Protein AF-A0A933IXA6-F1 (afdb_monomer_lite)

Structure (mmCIF, N/CA/C/O backbone):
data_AF-A0A933IXA6-F1
#
_entry.id   AF-A0A933IXA6-F1
#
loop_
_atom_site.group_PDB
_atom_site.id
_atom_site.type_symbol
_atom_site.label_atom_id
_atom_site.label_alt_id
_atom_site.label_comp_id
_atom_site.label_asym_id
_atom_site.label_entity_id
_atom_site.label_seq_id
_atom_site.pdbx_PDB_ins_code
_atom_site.Cartn_x
_atom_site.Cartn_y
_atom_site.Cartn_z
_atom_site.occupancy
_atom_site.B_iso_or_equiv
_atom_site.auth_seq_id
_atom_site.auth_comp_id
_atom_site.auth_asym_id
_atom_site.auth_atom_id
_atom_site.pdbx_PDB_model_num
ATOM 1 N N . MET A 1 1 ? -16.445 -13.751 22.521 1.00 50.12 1 MET A N 1
ATOM 2 C CA . MET A 1 1 ? -17.696 -14.522 22.295 1.00 50.12 1 MET A CA 1
ATOM 3 C C . MET A 1 1 ? -17.472 -16.011 22.016 1.00 50.12 1 MET A C 1
ATOM 5 O O . MET A 1 1 ? -18.154 -16.816 22.633 1.00 50.12 1 MET A O 1
ATOM 9 N N . VAL A 1 2 ? -16.515 -16.406 21.164 1.00 49.66 2 VAL A N 1
ATOM 10 C CA . VAL A 1 2 ? -16.269 -17.823 20.794 1.00 49.66 2 VAL A CA 1
ATOM 11 C C . VAL A 1 2 ? -16.007 -18.741 22.002 1.00 49.66 2 VAL A C 1
ATOM 13 O O . VAL A 1 2 ? -16.550 -19.839 22.069 1.00 49.66 2 VAL A O 1
ATOM 16 N N . ILE A 1 3 ? -15.265 -18.267 23.009 1.00 56.97 3 ILE A N 1
ATOM 17 C CA . ILE A 1 3 ? -14.944 -19.045 24.222 1.00 56.97 3 ILE A CA 1
ATOM 18 C C . ILE A 1 3 ? -16.198 -19.357 25.058 1.00 56.97 3 ILE A C 1
ATOM 20 O O . ILE A 1 3 ? -16.327 -20.457 25.587 1.00 56.97 3 ILE A O 1
ATOM 24 N N . ILE A 1 4 ? -17.158 -18.427 25.124 1.00 65.94 4 ILE A N 1
ATOM 25 C CA . ILE A 1 4 ? -18.414 -18.618 25.868 1.00 65.94 4 ILE A CA 1
ATOM 26 C C . ILE A 1 4 ? -19.284 -19.670 25.169 1.00 65.94 4 ILE A C 1
ATOM 28 O O . ILE A 1 4 ? -19.857 -20.533 25.827 1.00 65.94 4 ILE A O 1
ATOM 32 N N . ILE A 1 5 ? -19.323 -19.656 23.834 1.00 69.62 5 ILE A N 1
ATOM 33 C CA . ILE A 1 5 ? -20.073 -20.641 23.040 1.00 69.62 5 ILE A CA 1
ATOM 34 C C . ILE A 1 5 ? -19.476 -22.046 23.215 1.00 69.62 5 ILE A C 1
ATOM 36 O O . ILE A 1 5 ? -20.218 -23.006 23.423 1.00 69.62 5 ILE A O 1
ATOM 40 N N . ILE A 1 6 ? -18.143 -22.167 23.205 1.00 71.69 6 ILE A N 1
ATOM 41 C CA . ILE A 1 6 ? -17.448 -23.442 23.443 1.00 71.69 6 ILE A CA 1
ATOM 42 C C . ILE A 1 6 ? -17.711 -23.949 24.869 1.00 71.69 6 ILE A C 1
ATOM 44 O O . ILE A 1 6 ? -18.008 -25.128 25.051 1.00 71.69 6 ILE A O 1
ATOM 48 N N . ALA A 1 7 ? -17.672 -23.070 25.875 1.00 76.31 7 ALA A N 1
ATOM 49 C CA . ALA A 1 7 ? -17.945 -23.441 27.263 1.00 76.31 7 ALA A CA 1
ATOM 50 C C . ALA A 1 7 ? -19.387 -23.943 27.461 1.00 76.31 7 ALA A C 1
ATOM 52 O O . ALA A 1 7 ? -19.596 -24.971 28.104 1.00 76.31 7 ALA A O 1
ATOM 53 N N . VAL A 1 8 ? -20.380 -23.279 26.859 1.00 78.25 8 VAL A N 1
ATOM 54 C CA . VAL A 1 8 ? -21.787 -23.712 26.923 1.00 78.25 8 VAL A CA 1
ATOM 55 C C . VAL A 1 8 ? -21.985 -25.056 26.219 1.00 78.25 8 VAL A C 1
ATOM 57 O O . VAL A 1 8 ? -22.650 -25.935 26.767 1.00 78.25 8 VAL A O 1
ATOM 60 N N . LEU A 1 9 ? -21.365 -25.265 25.053 1.00 75.31 9 LEU A N 1
ATOM 61 C CA . LEU A 1 9 ? -21.411 -26.552 24.353 1.00 75.31 9 LEU A CA 1
ATOM 62 C C . LEU A 1 9 ? -20.821 -27.682 25.204 1.00 75.31 9 LEU A C 1
ATOM 64 O O . LEU A 1 9 ? -21.438 -28.741 25.316 1.00 75.31 9 LEU A O 1
ATOM 68 N N . LEU A 1 10 ? -19.680 -27.462 25.860 1.00 78.00 10 LEU A N 1
ATOM 69 C CA . LEU A 1 10 ? -19.053 -28.468 26.723 1.00 78.00 10 LEU A CA 1
ATOM 70 C C . LEU A 1 10 ? -19.914 -28.809 27.946 1.00 78.00 10 LEU A C 1
ATOM 72 O O . LEU A 1 10 ? -20.049 -29.986 28.280 1.00 78.00 10 LEU A O 1
ATOM 76 N N . VAL A 1 11 ? -20.556 -27.814 28.567 1.00 80.69 11 VAL A N 1
ATOM 77 C CA . VAL A 1 11 ? -21.459 -28.029 29.710 1.00 80.69 11 VAL A CA 1
ATOM 78 C C . VAL A 1 11 ? -22.693 -28.831 29.292 1.00 80.69 11 VAL A C 1
ATOM 80 O O . VAL A 1 11 ? -23.034 -29.813 29.949 1.00 80.69 11 VAL A O 1
ATOM 83 N N . VAL A 1 12 ? -23.326 -28.485 28.168 1.00 75.94 12 VAL A N 1
ATOM 84 C CA . VAL A 1 12 ? -24.494 -29.224 27.658 1.00 75.94 12 VAL A CA 1
ATOM 85 C C . VAL A 1 12 ? -24.117 -30.664 27.293 1.00 75.94 12 VAL A C 1
ATOM 87 O O . VAL A 1 12 ? -24.839 -31.596 27.644 1.00 75.94 12 VAL A O 1
ATOM 90 N N . THR A 1 13 ? -22.959 -30.872 26.662 1.00 76.00 13 THR A N 1
ATOM 91 C CA . THR A 1 13 ? -22.486 -32.219 26.298 1.00 76.00 13 THR A CA 1
ATOM 92 C C . THR A 1 13 ? -22.153 -33.055 27.540 1.00 76.00 13 THR A C 1
ATOM 94 O O . THR A 1 13 ? -22.496 -34.236 27.598 1.00 76.00 13 THR A O 1
ATOM 97 N N . GLY A 1 14 ? -21.548 -32.444 28.565 1.00 77.12 14 GLY A N 1
ATOM 98 C CA . GLY A 1 14 ? -21.230 -33.102 29.834 1.00 77.12 14 GLY A CA 1
ATOM 99 C C . GLY A 1 14 ? -22.472 -33.495 30.637 1.00 77.12 14 GLY A C 1
ATOM 100 O O . GLY A 1 14 ? -22.549 -34.621 31.127 1.00 77.12 14 GLY A O 1
ATOM 101 N N . ILE A 1 15 ? -23.478 -32.617 30.712 1.00 75.69 15 ILE A N 1
ATOM 102 C CA . ILE A 1 15 ? -24.747 -32.901 31.404 1.00 75.69 15 ILE A CA 1
ATOM 103 C C . ILE A 1 15 ? -25.492 -34.057 30.722 1.00 75.69 15 ILE A C 1
ATOM 105 O O . ILE A 1 15 ? -25.989 -34.950 31.403 1.00 75.69 15 ILE A O 1
ATOM 109 N N . VAL A 1 16 ? -25.513 -34.099 29.385 1.00 70.31 16 VAL A N 1
ATOM 110 C CA . VAL A 1 16 ? -26.170 -35.178 28.624 1.00 70.31 16 VAL A CA 1
ATOM 111 C C . VAL A 1 16 ? -25.469 -36.532 28.803 1.00 70.31 16 VAL A C 1
ATOM 113 O O . VAL A 1 16 ? -26.139 -37.565 28.827 1.00 70.31 16 VAL A O 1
ATOM 116 N N . LEU A 1 17 ? -24.141 -36.552 28.964 1.00 69.94 17 LEU A N 1
ATOM 117 C CA . LEU A 1 17 ? -23.382 -37.785 29.207 1.00 69.94 17 LEU A CA 1
ATOM 118 C C . LEU A 1 17 ? -23.531 -38.304 30.645 1.00 69.94 17 LEU A C 1
ATOM 120 O O . LEU A 1 17 ? -23.594 -39.516 30.844 1.00 69.94 17 LEU A O 1
ATOM 124 N N . LEU A 1 18 ? -23.629 -37.411 31.634 1.00 72.25 18 LEU A N 1
ATOM 125 C CA . LEU A 1 18 ? -23.775 -37.777 33.050 1.00 72.25 18 LEU A CA 1
ATOM 126 C C . LEU A 1 18 ? -25.179 -38.279 33.417 1.00 72.25 18 LEU A C 1
ATOM 128 O O . LEU A 1 18 ? -25.332 -38.959 34.428 1.00 72.25 18 LEU A O 1
ATOM 132 N N . TRP A 1 19 ? -26.194 -37.970 32.609 1.00 69.31 19 TRP A N 1
ATOM 133 C CA . TRP A 1 19 ? -27.592 -38.297 32.904 1.00 69.31 19 TRP A CA 1
ATOM 134 C C . TRP A 1 19 ? -28.152 -39.506 32.152 1.00 69.31 19 TRP A C 1
ATOM 136 O O . TRP A 1 19 ? -29.364 -39.686 32.175 1.00 69.31 19 TRP A O 1
ATOM 146 N N . GLN A 1 20 ? -27.341 -40.354 31.505 1.00 61.78 20 GLN A N 1
ATOM 147 C CA . GLN A 1 20 ? -27.881 -41.554 30.849 1.00 61.78 20 GLN A CA 1
ATOM 148 C C . GLN A 1 20 ? -28.332 -42.600 31.886 1.00 61.78 20 GLN A C 1
ATOM 150 O O . GLN A 1 20 ? -27.491 -43.249 32.510 1.00 61.78 20 GLN A O 1
ATOM 155 N N . PRO A 1 21 ? -29.648 -42.816 32.075 1.00 64.69 21 PRO A N 1
ATOM 156 C CA . PRO A 1 21 ? -30.139 -43.791 33.030 1.00 64.69 21 PRO A CA 1
ATOM 157 C C . PRO A 1 21 ? -30.047 -45.205 32.434 1.00 64.69 21 PRO A C 1
ATOM 159 O O . PRO A 1 21 ? -30.420 -45.440 31.282 1.00 64.69 21 PRO A O 1
ATOM 162 N N . ALA A 1 22 ? -29.581 -46.164 33.240 1.00 67.50 22 ALA A N 1
ATOM 163 C CA . ALA A 1 22 ? -29.255 -47.538 32.829 1.00 67.50 22 ALA A CA 1
ATOM 164 C C . ALA A 1 22 ? -30.434 -48.363 32.262 1.00 67.50 22 ALA A C 1
ATOM 166 O O . ALA A 1 22 ? -30.225 -49.444 31.718 1.00 67.50 22 ALA A O 1
ATOM 167 N N . TRP A 1 23 ? -31.665 -47.862 32.370 1.00 70.88 23 TRP A N 1
ATOM 168 C CA . TRP A 1 23 ? -32.890 -48.524 31.910 1.00 70.88 23 TRP A CA 1
ATOM 169 C C . TRP A 1 23 ? -33.310 -48.203 30.464 1.00 70.88 23 TRP A C 1
ATOM 171 O O . TRP A 1 23 ? -34.328 -48.717 30.003 1.00 70.88 23 TRP A O 1
ATOM 181 N N . LEU A 1 24 ? -32.580 -47.347 29.735 1.00 56.81 24 LEU A N 1
ATOM 182 C CA . LEU A 1 24 ? -32.978 -46.991 28.372 1.00 56.81 24 LEU A CA 1
ATOM 183 C C . LEU A 1 24 ? -32.719 -48.159 27.404 1.00 56.81 24 LEU A C 1
ATOM 185 O O . LEU A 1 24 ? -31.631 -48.744 27.420 1.00 56.81 24 LEU A O 1
ATOM 189 N N . PRO A 1 25 ? -33.682 -48.489 26.522 1.00 57.03 25 PRO A N 1
ATOM 190 C CA . PRO A 1 25 ? -33.478 -49.495 25.490 1.00 57.03 25 PRO A CA 1
ATOM 191 C C . PRO A 1 25 ? -32.278 -49.099 24.624 1.00 57.03 25 PRO A C 1
ATOM 193 O O . PRO A 1 25 ? -32.085 -47.919 24.322 1.00 57.03 25 PRO A O 1
ATOM 196 N N . LYS A 1 26 ? -31.460 -50.089 24.236 1.00 59.91 26 LYS A N 1
ATOM 197 C CA . LYS A 1 26 ? -30.292 -49.911 23.361 1.00 59.91 26 LYS A CA 1
ATOM 198 C C . LYS A 1 26 ? -30.750 -49.409 21.987 1.00 59.91 26 LYS A C 1
ATOM 200 O O . LYS A 1 26 ? -30.880 -50.186 21.047 1.00 59.91 26 LYS A O 1
ATOM 205 N N . PHE A 1 27 ? -30.999 -48.108 21.864 1.00 57.88 27 PHE A N 1
ATOM 206 C CA . PHE A 1 27 ? -31.115 -47.452 20.572 1.00 57.88 27 PHE A CA 1
ATOM 207 C C . PHE A 1 27 ? -29.815 -47.710 19.812 1.00 57.88 27 PHE A C 1
ATOM 209 O O . PHE A 1 27 ? -28.722 -47.598 20.378 1.00 57.88 27 PHE A O 1
ATOM 216 N N . SER A 1 28 ? -29.925 -48.122 18.547 1.00 62.66 28 SER A N 1
ATOM 217 C CA . SER A 1 28 ? -28.745 -48.394 17.735 1.00 62.66 28 SER A CA 1
ATOM 218 C C . SER A 1 28 ? -27.879 -47.133 17.710 1.00 62.66 28 SER A C 1
ATOM 220 O O . SER A 1 28 ? -28.364 -46.034 17.437 1.00 62.66 28 SER A O 1
ATOM 222 N N . ARG A 1 29 ? -26.589 -47.276 18.039 1.00 62.22 29 ARG A N 1
ATOM 223 C CA . ARG A 1 29 ? -25.636 -46.152 18.127 1.00 62.22 29 ARG A CA 1
ATOM 224 C C . ARG A 1 29 ? -25.623 -45.284 16.859 1.00 62.22 29 ARG A C 1
ATOM 226 O O . ARG A 1 29 ? -25.319 -44.100 16.929 1.00 62.22 29 ARG A O 1
ATOM 233 N N . GLN A 1 30 ? -25.999 -45.857 15.714 1.00 67.06 30 GLN A N 1
ATOM 234 C CA . GLN A 1 30 ? -26.169 -45.136 14.452 1.00 67.06 30 GLN A CA 1
ATOM 235 C C . GLN A 1 30 ? -27.327 -44.130 14.469 1.00 67.06 30 GLN A C 1
ATOM 237 O O . GLN A 1 30 ? -27.185 -43.036 13.931 1.00 67.06 30 GLN A O 1
ATOM 242 N N . GLN A 1 31 ? -28.463 -44.450 15.091 1.00 70.75 31 GLN A N 1
ATOM 243 C CA . GLN A 1 31 ? -29.625 -43.558 15.091 1.00 70.75 31 GLN A CA 1
ATOM 244 C C . GLN A 1 31 ? -29.412 -42.341 15.998 1.00 70.75 31 GLN A C 1
ATOM 246 O O . GLN A 1 31 ? -29.820 -41.232 15.652 1.00 70.75 31 GLN A O 1
ATOM 251 N N . THR A 1 32 ? -28.737 -42.527 17.134 1.00 69.00 32 THR A N 1
ATOM 252 C CA . THR A 1 32 ? -28.337 -41.426 18.020 1.00 69.00 32 THR A CA 1
ATOM 253 C C . THR A 1 32 ? -27.244 -40.566 17.398 1.00 69.00 32 THR A C 1
ATOM 255 O O . THR A 1 32 ? -27.370 -39.345 17.448 1.00 69.00 32 THR A O 1
ATOM 258 N N . ALA A 1 33 ? -26.243 -41.162 16.739 1.00 69.44 33 ALA A N 1
ATOM 259 C CA . ALA A 1 33 ? -25.216 -40.409 16.015 1.00 69.44 33 ALA A CA 1
ATOM 260 C C . ALA A 1 33 ? -25.822 -39.531 14.906 1.00 69.44 33 ALA A C 1
ATOM 262 O O . ALA A 1 33 ? -25.563 -38.329 14.880 1.00 69.44 33 ALA A O 1
ATOM 263 N N . ASN A 1 34 ? -26.714 -40.091 14.077 1.00 74.56 34 ASN A N 1
ATOM 264 C CA . ASN A 1 34 ? -27.360 -39.353 12.987 1.00 74.56 34 ASN A CA 1
ATOM 265 C C . ASN A 1 34 ? -28.230 -38.190 13.494 1.00 74.56 34 ASN A C 1
ATOM 267 O O . ASN A 1 34 ? -28.227 -37.110 12.903 1.00 74.56 34 ASN A O 1
ATOM 271 N N . ARG A 1 35 ? -28.943 -38.377 14.615 1.00 75.00 35 ARG A N 1
ATOM 272 C CA . ARG A 1 35 ? -29.733 -37.306 15.247 1.00 75.00 35 ARG A CA 1
ATOM 273 C C . ARG A 1 35 ? -28.854 -36.216 15.853 1.00 75.00 35 ARG A C 1
ATOM 275 O O . ARG A 1 35 ? -29.208 -35.044 15.753 1.00 75.00 35 ARG A O 1
ATOM 282 N N . MET A 1 36 ? -27.710 -36.577 16.437 1.00 70.81 36 MET A N 1
ATOM 283 C CA . MET A 1 36 ? -26.760 -35.605 16.979 1.00 70.81 36 MET A CA 1
ATOM 284 C C . MET A 1 36 ? -26.140 -34.755 15.870 1.00 70.81 36 MET A C 1
ATOM 286 O O . MET A 1 36 ? -26.112 -33.539 16.014 1.00 70.81 36 MET A O 1
ATOM 290 N N . THR A 1 37 ? -25.737 -35.359 14.744 1.00 75.69 37 THR A N 1
ATOM 291 C CA . THR A 1 37 ? -25.223 -34.620 13.575 1.00 75.69 37 THR A CA 1
ATOM 292 C C . THR A 1 37 ? -26.275 -33.710 12.947 1.00 75.69 37 THR A C 1
ATOM 294 O O . THR A 1 37 ? -25.962 -32.590 12.550 1.00 75.69 37 THR A O 1
ATOM 297 N N . GLN A 1 38 ? -27.541 -34.141 12.902 1.00 79.88 38 GLN A N 1
ATOM 298 C CA . GLN A 1 38 ? -28.629 -33.285 12.425 1.00 79.88 38 GLN A CA 1
ATOM 299 C C . GLN A 1 38 ? -28.859 -32.097 13.368 1.00 79.88 38 GLN A C 1
ATOM 301 O O . GLN A 1 38 ? -28.981 -30.965 12.905 1.00 79.88 38 GLN A O 1
ATOM 306 N N . ALA A 1 39 ? -28.853 -32.331 14.684 1.00 76.06 39 ALA A N 1
ATOM 307 C CA . ALA A 1 39 ? -29.030 -31.280 15.680 1.00 76.06 39 ALA A CA 1
ATOM 308 C C . ALA A 1 39 ? -27.879 -30.260 15.667 1.00 76.06 39 ALA A C 1
ATOM 310 O O . ALA A 1 39 ? -28.143 -29.059 15.675 1.00 76.06 39 ALA A O 1
ATOM 311 N N . THR A 1 40 ? -26.618 -30.697 15.578 1.00 70.12 40 THR A N 1
ATOM 312 C CA . THR A 1 40 ? -25.476 -29.775 15.469 1.00 70.12 40 THR A CA 1
ATOM 313 C C . THR A 1 40 ? -25.475 -29.008 14.154 1.00 70.12 40 THR A C 1
ATOM 315 O O . THR A 1 40 ? -25.226 -27.805 14.184 1.00 70.12 40 THR A O 1
ATOM 318 N N . SER A 1 41 ? -25.823 -29.639 13.025 1.00 78.88 41 SER A N 1
ATOM 319 C CA . SER A 1 41 ? -25.941 -28.924 11.743 1.00 78.88 41 SER A CA 1
ATOM 320 C C . SER A 1 41 ? -26.984 -27.808 11.815 1.00 78.88 41 SER A C 1
ATOM 322 O O . SER A 1 41 ? -26.687 -26.674 11.454 1.00 78.88 41 SER A O 1
ATOM 324 N N . LYS A 1 42 ? -28.148 -28.086 12.417 1.00 83.94 42 LYS A N 1
ATOM 325 C CA . LYS A 1 42 ? -29.234 -27.117 12.563 1.00 83.94 42 LYS A CA 1
ATOM 326 C C . LYS A 1 42 ? -28.860 -25.968 13.500 1.00 83.94 42 LYS A C 1
ATOM 328 O O . LYS A 1 42 ? -29.211 -24.828 13.224 1.00 83.94 42 LYS A O 1
ATOM 333 N N . VAL A 1 43 ? -28.123 -26.234 14.582 1.00 75.50 43 VAL A N 1
ATOM 334 C CA . VAL A 1 43 ? -27.628 -25.183 15.492 1.00 75.50 43 VAL A CA 1
ATOM 335 C C . VAL A 1 43 ? -26.584 -24.301 14.805 1.00 75.50 43 VAL A C 1
ATOM 337 O O . VAL A 1 43 ? -26.639 -23.085 14.954 1.00 75.50 43 VAL A O 1
ATOM 340 N N . ILE A 1 44 ? -25.669 -24.883 14.025 1.00 72.44 44 ILE A N 1
ATOM 341 C CA . ILE A 1 44 ? -24.669 -24.124 13.257 1.00 72.44 44 ILE A CA 1
ATOM 342 C C . ILE A 1 44 ? -25.345 -23.273 12.179 1.00 72.44 44 ILE A C 1
ATOM 344 O O . ILE A 1 44 ? -24.985 -22.112 12.007 1.00 72.44 44 ILE A O 1
ATOM 348 N N . GLU A 1 45 ? -26.332 -23.828 11.479 1.00 81.38 45 GLU A N 1
ATOM 349 C CA . GLU A 1 45 ? -27.092 -23.127 10.446 1.00 81.38 45 GLU A CA 1
ATOM 350 C C . GLU A 1 45 ? -27.908 -21.978 11.051 1.00 81.38 45 GLU A C 1
ATOM 352 O O . GLU A 1 45 ? -27.793 -20.845 10.597 1.00 81.38 45 GLU A O 1
ATOM 357 N N . THR A 1 46 ? -28.595 -22.220 12.173 1.00 78.19 46 THR A N 1
ATOM 358 C CA . THR A 1 46 ? -29.339 -21.175 12.898 1.00 78.19 46 THR A CA 1
ATOM 359 C C . THR A 1 46 ? -28.400 -20.099 13.452 1.00 78.19 46 THR A C 1
ATOM 361 O O . THR A 1 46 ? -28.731 -18.916 13.427 1.00 78.19 46 THR A O 1
ATOM 364 N N . ALA A 1 47 ? -27.209 -20.471 13.935 1.00 67.81 47 ALA A N 1
ATOM 365 C CA . ALA A 1 47 ? -26.211 -19.516 14.409 1.00 67.81 47 ALA A CA 1
ATOM 366 C C . ALA A 1 47 ? -25.653 -18.660 13.264 1.00 67.81 47 ALA A C 1
ATOM 368 O O . ALA A 1 47 ? -25.553 -17.447 13.428 1.00 67.81 47 ALA A O 1
ATOM 369 N N . LYS A 1 48 ? -25.352 -19.255 12.103 1.00 71.44 48 LYS A N 1
ATOM 370 C CA . LYS A 1 48 ? -24.960 -18.509 10.898 1.00 71.44 48 LYS A CA 1
ATOM 371 C C . LYS A 1 48 ? -26.056 -17.547 10.467 1.00 71.44 48 LYS A C 1
ATOM 373 O O . LYS A 1 48 ? -25.780 -16.365 10.336 1.00 71.44 48 LYS A O 1
ATOM 378 N N . GLU A 1 49 ? -27.291 -18.023 10.361 1.00 77.31 49 GLU A N 1
ATOM 379 C CA . GLU A 1 49 ? -28.433 -17.211 9.943 1.00 77.31 49 GLU A CA 1
ATOM 380 C C . GLU A 1 49 ? -28.725 -16.074 10.939 1.00 77.31 49 GLU A C 1
ATOM 382 O O . GLU A 1 49 ? -29.114 -14.980 10.547 1.00 77.31 49 GLU A O 1
ATOM 387 N N . THR A 1 50 ? -28.491 -16.294 12.238 1.00 70.81 50 THR A N 1
ATOM 388 C CA . THR A 1 50 ? -28.635 -15.254 13.271 1.00 70.81 50 THR A CA 1
ATOM 389 C C . THR A 1 50 ? -27.507 -14.225 13.203 1.00 70.81 50 THR A C 1
ATOM 391 O O . THR A 1 50 ? -27.769 -13.042 13.385 1.00 70.81 50 THR A O 1
ATOM 394 N N . VAL A 1 51 ? -26.267 -14.644 12.930 1.00 62.94 51 VAL A N 1
ATOM 395 C CA . VAL A 1 51 ? -25.123 -13.737 12.725 1.00 62.94 51 VAL A CA 1
ATOM 396 C C . VAL A 1 51 ? -25.298 -12.930 11.439 1.00 62.94 51 VAL A C 1
ATOM 398 O O . VAL A 1 51 ? -25.054 -11.729 11.439 1.00 62.94 51 VAL A O 1
ATOM 401 N N . GLU A 1 52 ? -25.785 -13.559 10.376 1.00 64.69 52 GLU A N 1
ATOM 402 C CA . GLU A 1 52 ? -26.061 -12.934 9.083 1.00 64.69 52 GLU A CA 1
ATOM 403 C C . GLU A 1 52 ? -27.217 -11.928 9.202 1.00 64.69 52 GLU A C 1
ATOM 405 O O . GLU A 1 52 ? -27.043 -10.756 8.882 1.00 64.69 52 GLU A O 1
ATOM 410 N N . LYS A 1 53 ? -28.333 -12.308 9.841 1.00 65.44 53 LYS A N 1
ATOM 411 C CA . LYS A 1 53 ? -29.444 -11.388 10.161 1.00 65.44 53 LYS A CA 1
ATOM 412 C C . LYS A 1 53 ? -29.068 -10.293 11.163 1.00 65.44 53 LYS A C 1
ATOM 414 O O . LYS A 1 53 ? -29.669 -9.219 11.146 1.00 65.44 53 LYS A O 1
ATOM 419 N N . ALA A 1 54 ? -28.119 -10.543 12.067 1.00 58.12 54 ALA A N 1
ATOM 420 C CA . ALA A 1 54 ? -27.586 -9.517 12.962 1.00 58.12 54 ALA A CA 1
ATOM 421 C C . ALA A 1 54 ? -26.668 -8.541 12.210 1.00 58.12 54 ALA A C 1
ATOM 423 O O . ALA A 1 54 ? -26.737 -7.341 12.468 1.00 58.12 54 ALA A O 1
ATOM 424 N N . GLY A 1 55 ? -25.883 -9.031 11.246 1.00 51.69 55 GLY A N 1
ATOM 425 C CA . GLY A 1 55 ? -25.090 -8.216 10.324 1.00 51.69 55 GLY A CA 1
ATOM 426 C C . GLY A 1 55 ? -25.956 -7.361 9.395 1.00 51.69 55 GLY A C 1
ATOM 427 O O . GLY A 1 55 ? -25.663 -6.187 9.196 1.00 51.69 55 GLY A O 1
ATOM 428 N N . GLU A 1 56 ? -27.086 -7.889 8.916 1.00 52.84 56 GLU A N 1
ATOM 429 C CA . GLU A 1 56 ? -28.055 -7.151 8.088 1.00 52.84 56 GLU A CA 1
ATOM 430 C C . GLU A 1 56 ? -28.804 -6.037 8.849 1.00 52.84 56 GLU A C 1
ATOM 432 O O . GLU A 1 56 ? -29.372 -5.133 8.234 1.00 52.84 56 GLU A O 1
ATOM 437 N N . ARG A 1 57 ? -28.815 -6.064 10.190 1.00 50.06 57 ARG A N 1
ATOM 438 C CA . ARG A 1 57 ? -29.581 -5.119 11.029 1.00 50.06 57 ARG A CA 1
ATOM 439 C C . ARG A 1 57 ? -28.828 -3.881 11.488 1.00 50.06 57 ARG A C 1
ATOM 441 O O . ARG A 1 57 ? -29.447 -3.016 12.108 1.00 50.06 57 ARG A O 1
ATOM 448 N N . PHE A 1 58 ? -27.553 -3.746 11.152 1.00 51.69 58 PHE A N 1
ATOM 449 C CA . PHE A 1 58 ? -26.847 -2.481 11.307 1.00 51.69 58 PHE A CA 1
ATOM 450 C C . PHE A 1 58 ? -26.619 -1.890 9.923 1.00 51.69 58 PHE A C 1
ATOM 452 O O . PHE A 1 58 ? -25.496 -1.952 9.422 1.00 51.69 58 PHE A O 1
ATOM 459 N N . PRO A 1 59 ? -27.657 -1.310 9.276 1.00 54.03 59 PRO A N 1
ATOM 460 C CA . PRO A 1 59 ? -27.387 -0.454 8.143 1.00 54.03 59 PRO A CA 1
ATOM 461 C C . PRO A 1 59 ? -26.389 0.574 8.658 1.00 54.03 59 PRO A C 1
ATOM 463 O O . PRO A 1 59 ? -26.687 1.313 9.603 1.00 54.03 59 PRO A O 1
ATOM 466 N N . LEU A 1 60 ? -25.190 0.569 8.075 1.00 52.00 60 LEU A N 1
ATOM 467 C CA . LEU A 1 60 ? -24.259 1.679 8.142 1.00 52.00 60 LEU A CA 1
ATOM 468 C C . LEU A 1 60 ? -25.036 2.869 7.595 1.00 52.00 60 LEU A C 1
ATOM 470 O O . LEU A 1 60 ? -25.002 3.179 6.404 1.00 52.00 60 LEU A O 1
ATOM 474 N N . ARG A 1 61 ? -25.829 3.511 8.454 1.00 58.47 61 ARG A N 1
ATOM 475 C CA . ARG A 1 61 ? -26.354 4.832 8.189 1.00 58.47 61 ARG A CA 1
ATOM 476 C C . ARG A 1 61 ? -25.071 5.610 8.008 1.00 58.47 61 ARG A C 1
ATOM 478 O O . ARG A 1 61 ? -24.324 5.727 8.972 1.00 58.47 61 ARG A O 1
ATOM 485 N N . ARG A 1 62 ? -24.737 5.969 6.764 1.00 63.22 62 ARG A N 1
ATOM 486 C CA . ARG A 1 62 ? -23.540 6.753 6.472 1.00 63.22 62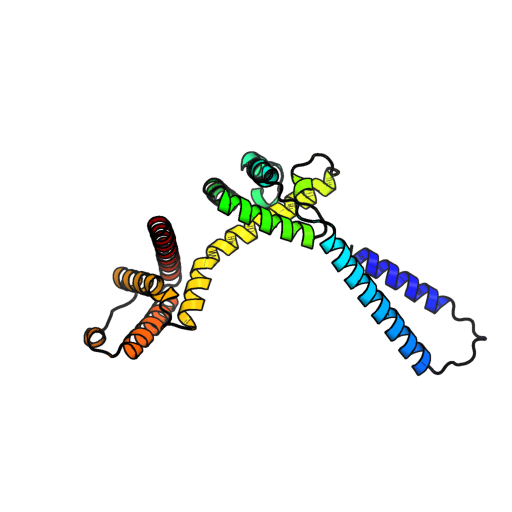 ARG A CA 1
ATOM 487 C C . ARG A 1 62 ? -23.615 7.945 7.411 1.00 63.22 62 ARG A C 1
ATOM 489 O O . ARG A 1 62 ? -24.516 8.767 7.273 1.00 63.22 62 ARG A O 1
ATOM 496 N N . ARG A 1 63 ? -22.766 7.931 8.431 1.00 75.81 63 ARG A N 1
ATOM 497 C CA . ARG A 1 63 ? -22.644 8.984 9.424 1.00 75.81 63 ARG A CA 1
ATOM 498 C C . ARG A 1 63 ? -21.450 9.807 8.968 1.00 75.81 63 ARG A C 1
ATOM 500 O O . ARG A 1 63 ? -20.335 9.492 9.380 1.00 75.81 63 ARG A O 1
ATOM 507 N N . PRO A 1 64 ? -21.627 10.763 8.035 1.00 74.75 64 PRO A N 1
ATOM 508 C CA . PRO A 1 64 ? -20.521 11.585 7.547 1.00 74.75 64 PRO A CA 1
ATOM 509 C C . PRO A 1 64 ? -19.787 12.294 8.695 1.00 74.75 64 PRO A C 1
ATOM 511 O O . PRO A 1 64 ? -18.589 12.543 8.608 1.00 74.75 64 PRO A O 1
ATOM 514 N N . GLU A 1 65 ? -20.470 12.535 9.815 1.00 84.81 65 GLU A N 1
ATOM 515 C CA . GLU A 1 65 ? -19.900 13.086 11.039 1.00 84.81 65 GLU A CA 1
ATOM 516 C C . GLU A 1 65 ? -18.870 12.170 11.723 1.00 84.81 65 GLU A C 1
ATOM 518 O O . GLU A 1 65 ? -18.009 12.665 12.454 1.00 84.81 65 GLU A O 1
ATOM 523 N N . LEU A 1 66 ? -18.920 10.849 11.493 1.00 85.50 66 LEU A N 1
ATOM 524 C CA . LEU A 1 66 ? -17.958 9.915 12.085 1.00 85.50 66 LEU A CA 1
ATOM 525 C C . LEU A 1 66 ? -16.556 10.133 11.530 1.00 85.50 66 LEU A C 1
ATOM 527 O O . LEU A 1 66 ? -15.617 10.070 12.310 1.00 85.50 66 LEU A O 1
ATOM 531 N N . ALA A 1 67 ? -16.404 10.436 10.238 1.00 86.62 67 ALA A N 1
ATOM 532 C CA . ALA A 1 67 ? -15.089 10.635 9.628 1.00 86.62 67 ALA A CA 1
ATOM 533 C C . ALA A 1 67 ? -14.335 11.808 10.282 1.00 86.62 67 ALA A C 1
ATOM 535 O O . ALA A 1 67 ? -13.163 11.685 10.634 1.00 86.62 67 ALA A O 1
ATOM 536 N N . GLY A 1 68 ? -15.036 12.921 10.535 1.00 85.69 68 GLY A N 1
ATOM 537 C CA . GLY A 1 68 ? -14.472 14.085 11.224 1.00 85.69 68 GLY A CA 1
ATOM 538 C C . GLY A 1 68 ? -14.091 13.790 12.677 1.00 85.69 68 GLY A C 1
ATOM 539 O O . GLY A 1 68 ? -12.951 14.024 13.076 1.00 85.69 68 GLY A O 1
ATOM 540 N N . ARG A 1 69 ? -15.013 13.205 13.457 1.00 87.62 69 ARG A N 1
ATOM 541 C CA . ARG A 1 69 ? -14.754 12.836 14.866 1.00 87.62 69 ARG A CA 1
ATOM 542 C C . ARG A 1 69 ? -13.659 11.780 14.995 1.00 87.62 69 ARG A C 1
ATOM 544 O O . ARG A 1 69 ? -12.896 11.786 15.955 1.00 87.62 69 ARG A O 1
ATOM 551 N N . PHE A 1 70 ? -13.578 10.874 14.030 1.00 86.81 70 PHE A N 1
ATOM 552 C CA . PHE A 1 70 ? -12.548 9.852 13.970 1.00 86.81 70 PHE A CA 1
ATOM 553 C C . PHE A 1 70 ? -11.175 10.447 13.644 1.00 86.81 70 PHE A C 1
ATOM 555 O O . PHE A 1 70 ? -10.200 10.103 14.307 1.00 86.81 70 PHE A O 1
ATOM 562 N N . LYS A 1 71 ? -11.093 11.393 12.698 1.00 87.06 71 LYS A N 1
ATOM 563 C CA . LYS A 1 71 ? -9.853 12.131 12.408 1.00 87.06 71 LYS A CA 1
ATOM 564 C C . LYS A 1 71 ? -9.342 12.885 13.638 1.00 87.06 71 LYS A C 1
ATOM 566 O O . LYS A 1 71 ? -8.144 12.882 13.896 1.00 87.06 71 LYS A O 1
ATOM 571 N N . GLU A 1 72 ? -10.240 13.486 14.416 1.00 86.06 72 GLU A N 1
ATOM 572 C CA . GLU A 1 72 ? -9.897 14.131 15.690 1.00 86.06 72 GLU A CA 1
ATOM 573 C C . GLU A 1 72 ? -9.407 13.115 16.738 1.00 86.06 72 GLU A C 1
ATOM 575 O O . GLU A 1 72 ? -8.380 13.335 17.386 1.00 86.06 72 GLU A O 1
ATOM 580 N N . TRP A 1 73 ? -10.088 11.968 16.857 1.00 85.88 73 TRP A N 1
ATOM 581 C CA . TRP A 1 73 ? -9.681 10.870 17.743 1.00 85.88 73 TRP A CA 1
ATOM 582 C C . TRP A 1 73 ? -8.296 10.301 17.384 1.00 85.88 73 TRP A C 1
ATOM 584 O O . TRP A 1 73 ? -7.518 9.987 18.282 1.00 85.88 73 TRP A O 1
ATOM 594 N N . LEU A 1 74 ? -7.962 10.236 16.091 1.00 83.19 74 LEU A N 1
ATOM 595 C CA . LEU A 1 74 ? -6.655 9.824 15.569 1.00 83.19 74 LEU A CA 1
ATOM 596 C C . LEU A 1 74 ? -5.578 10.924 15.619 1.00 83.19 74 LEU A C 1
ATOM 598 O O . LEU A 1 74 ? -4.492 10.748 15.068 1.00 83.19 74 LEU A O 1
ATOM 602 N N . SER A 1 75 ? -5.830 12.073 16.247 1.00 81.69 75 SER A N 1
ATOM 603 C CA . SER A 1 75 ? -4.772 13.071 16.409 1.00 81.69 75 SER A CA 1
ATOM 604 C C . SER A 1 75 ? -3.597 12.498 17.220 1.00 81.69 75 SER A C 1
ATOM 606 O O . SER A 1 75 ? -3.786 11.772 18.197 1.00 81.69 75 SER A O 1
ATOM 608 N N . GLN A 1 76 ? -2.363 12.828 16.819 1.00 63.81 76 GLN A N 1
ATOM 609 C CA . GLN A 1 76 ? -1.132 12.273 17.404 1.00 63.81 76 GLN A CA 1
ATOM 610 C C . GLN A 1 76 ? -1.092 12.381 18.936 1.00 63.81 76 GLN A C 1
ATOM 612 O O . GLN A 1 76 ? -0.756 11.415 19.618 1.00 63.81 76 GLN A O 1
ATOM 617 N N . ALA A 1 77 ? -1.506 13.531 19.480 1.00 66.44 77 ALA A N 1
ATOM 618 C CA . ALA A 1 77 ? -1.546 13.771 20.921 1.00 66.44 77 ALA A CA 1
ATOM 619 C C . ALA A 1 77 ? -2.485 12.801 21.663 1.00 66.44 77 ALA A C 1
ATOM 621 O O . ALA A 1 77 ? -2.230 12.442 22.814 1.00 66.44 77 ALA A O 1
ATOM 622 N N . GLU A 1 78 ? -3.563 12.355 21.018 1.00 72.94 78 GLU A N 1
ATOM 623 C CA . GLU A 1 78 ? -4.503 11.399 21.596 1.00 72.94 78 GLU A CA 1
ATOM 624 C C . GLU A 1 78 ? -4.043 9.951 21.419 1.00 72.94 78 GLU A C 1
ATOM 626 O O . GLU A 1 78 ? -4.114 9.164 22.369 1.00 72.94 78 GLU A O 1
ATOM 631 N N . LEU A 1 79 ? -3.484 9.610 20.258 1.00 71.81 79 LEU A N 1
ATOM 632 C CA . LEU A 1 79 ? -2.951 8.276 19.978 1.00 71.81 79 LEU A CA 1
ATOM 633 C C . LEU A 1 79 ? -1.785 7.908 20.897 1.00 71.81 79 LEU A C 1
ATOM 635 O O . LEU A 1 79 ? -1.815 6.850 21.536 1.00 71.81 79 LEU A O 1
ATOM 639 N N . GLU A 1 80 ? -0.799 8.800 21.021 1.00 73.44 80 GLU A N 1
ATOM 640 C CA . GLU A 1 80 ? 0.357 8.612 21.901 1.00 73.44 80 GLU A CA 1
ATOM 641 C C . GLU A 1 80 ? -0.063 8.515 23.367 1.00 73.44 80 GLU A C 1
ATOM 643 O O . GLU A 1 80 ? 0.536 7.768 24.139 1.00 73.44 80 GLU A O 1
ATOM 648 N N . ARG A 1 81 ? -1.120 9.226 23.775 1.00 74.75 81 ARG A N 1
ATOM 649 C CA . ARG A 1 81 ? -1.613 9.168 25.152 1.00 74.75 81 ARG A CA 1
ATOM 650 C C . ARG A 1 81 ? -2.298 7.836 25.456 1.00 74.75 81 ARG A C 1
ATOM 652 O O . ARG A 1 81 ? -2.040 7.259 26.518 1.00 74.75 81 ARG A O 1
ATOM 659 N N . ARG A 1 82 ? -3.166 7.364 24.556 1.00 72.44 82 ARG A N 1
ATOM 660 C CA . ARG A 1 82 ? -4.144 6.297 24.838 1.00 72.44 82 ARG A CA 1
ATOM 661 C C . ARG A 1 82 ? -3.683 4.890 24.496 1.00 72.44 82 ARG A C 1
ATOM 663 O O . ARG A 1 82 ? -4.136 3.949 25.138 1.00 72.44 82 ARG A O 1
ATOM 670 N N . THR A 1 83 ? -2.781 4.729 23.531 1.00 76.88 83 THR A N 1
ATOM 671 C CA . THR A 1 83 ? -2.466 3.402 22.986 1.00 76.88 83 THR A CA 1
ATOM 672 C C . THR A 1 83 ? -1.007 3.018 23.227 1.00 76.88 83 THR A C 1
ATOM 674 O O . THR A 1 83 ? -0.067 3.742 22.905 1.00 76.88 83 THR A O 1
ATOM 677 N N . THR A 1 84 ? -0.796 1.846 23.823 1.00 83.75 84 THR A N 1
ATOM 678 C CA . THR A 1 84 ? 0.543 1.299 24.112 1.00 83.75 84 THR A CA 1
ATOM 679 C C . THR A 1 84 ? 1.339 1.015 22.838 1.00 83.75 84 THR A C 1
ATOM 681 O O . THR A 1 84 ? 2.551 1.210 22.807 1.00 83.75 84 THR A O 1
ATOM 684 N N . VAL A 1 85 ? 0.649 0.619 21.770 1.00 77.06 85 VAL A N 1
ATOM 685 C CA . VAL A 1 85 ? 1.233 0.283 20.466 1.00 77.06 85 VAL A CA 1
ATOM 686 C C . VAL A 1 85 ? 1.916 1.491 19.825 1.00 77.06 85 VAL A C 1
ATOM 688 O O . VAL A 1 85 ? 3.057 1.383 19.381 1.00 77.06 85 VAL A O 1
ATOM 691 N N . TYR A 1 86 ? 1.278 2.662 19.844 1.00 80.56 86 TYR A N 1
ATOM 692 C CA . TYR A 1 86 ? 1.843 3.868 19.232 1.00 80.56 86 TYR A CA 1
ATOM 693 C C . TYR A 1 86 ? 3.060 4.377 20.012 1.00 80.56 86 TYR A C 1
ATOM 695 O O . TYR A 1 86 ? 4.025 4.837 19.410 1.00 80.56 86 TYR A O 1
ATOM 703 N N . LYS A 1 87 ? 3.085 4.180 21.339 1.00 84.50 87 LYS A N 1
ATOM 704 C CA . LYS A 1 87 ? 4.277 4.457 22.160 1.00 84.50 87 LYS A CA 1
ATOM 705 C C . LYS A 1 87 ? 5.470 3.584 21.777 1.00 84.50 87 LYS A C 1
ATOM 707 O O . LYS A 1 87 ? 6.607 4.028 21.893 1.00 84.50 87 LYS A O 1
ATOM 712 N N . SER A 1 88 ? 5.224 2.348 21.341 1.00 86.81 88 SER A N 1
ATOM 713 C CA . SER A 1 88 ? 6.293 1.434 20.923 1.00 86.81 88 SER A CA 1
ATOM 714 C C . SER A 1 88 ? 6.814 1.694 19.506 1.00 86.81 88 SER A C 1
ATOM 716 O O . SER A 1 88 ? 7.912 1.249 19.183 1.00 86.81 88 SER A O 1
ATOM 718 N N . LEU A 1 89 ? 6.062 2.429 18.677 1.00 88.25 89 LEU A N 1
ATOM 719 C CA . LEU A 1 89 ? 6.372 2.686 17.266 1.00 88.25 89 LEU A CA 1
ATOM 720 C C . LEU A 1 89 ? 6.204 4.181 16.910 1.00 88.25 89 LEU A C 1
ATOM 722 O O . LEU A 1 89 ? 5.378 4.524 16.062 1.00 88.25 89 LEU A O 1
ATOM 726 N N . PRO A 1 90 ? 6.976 5.096 17.528 1.00 87.00 90 PRO A N 1
ATOM 727 C CA . PRO A 1 90 ? 6.758 6.540 17.387 1.00 87.00 90 PRO A CA 1
ATOM 728 C C . PRO A 1 90 ? 6.972 7.062 15.956 1.00 87.00 90 PRO A C 1
ATOM 730 O O . PRO A 1 90 ? 6.266 7.967 15.522 1.00 87.00 90 PRO A O 1
ATOM 733 N N . ALA A 1 91 ? 7.909 6.479 15.199 1.00 88.75 91 ALA A N 1
ATOM 734 C CA . ALA A 1 91 ? 8.139 6.861 13.802 1.00 88.75 91 ALA A CA 1
ATOM 735 C C . ALA A 1 91 ? 6.946 6.485 12.905 1.00 88.75 91 ALA A C 1
ATOM 737 O O . ALA A 1 91 ? 6.437 7.324 12.166 1.00 88.75 91 ALA A O 1
ATOM 738 N N . ASP A 1 92 ? 6.447 5.253 13.035 1.00 89.12 92 ASP A N 1
ATOM 739 C CA . ASP A 1 92 ? 5.282 4.778 12.283 1.00 89.12 92 ASP A CA 1
ATOM 740 C C . ASP A 1 92 ? 4.018 5.564 12.647 1.00 89.12 92 ASP A C 1
ATOM 742 O O . ASP A 1 92 ? 3.223 5.892 11.772 1.00 89.12 92 ASP A O 1
ATOM 746 N N . ALA A 1 93 ? 3.847 5.902 13.927 1.00 87.06 93 ALA A N 1
ATOM 747 C CA . ALA A 1 93 ? 2.758 6.745 14.408 1.00 87.06 93 ALA A CA 1
ATOM 748 C C . ALA A 1 93 ? 2.772 8.142 13.764 1.00 87.06 93 ALA A C 1
ATOM 750 O O . ALA A 1 93 ? 1.723 8.644 13.347 1.00 87.06 93 ALA A O 1
ATOM 751 N N . ALA A 1 94 ? 3.953 8.762 13.665 1.00 88.25 94 ALA A N 1
ATOM 752 C CA . ALA A 1 94 ? 4.120 10.072 13.046 1.00 88.25 94 ALA A CA 1
ATOM 753 C C . ALA A 1 94 ? 3.832 10.027 11.537 1.00 88.25 94 ALA A C 1
ATOM 755 O O . ALA A 1 94 ? 3.061 10.845 11.034 1.00 88.25 94 ALA A O 1
ATOM 756 N N . GLU A 1 95 ? 4.384 9.042 10.821 1.00 90.62 95 GLU A N 1
ATOM 757 C CA . GLU A 1 95 ? 4.132 8.857 9.386 1.00 90.62 95 GLU A CA 1
ATOM 758 C C . GLU A 1 95 ? 2.658 8.551 9.091 1.00 90.62 95 GLU A C 1
ATOM 760 O O . GLU A 1 95 ? 2.078 9.128 8.169 1.00 90.62 95 GLU A O 1
ATOM 765 N N . PHE A 1 96 ? 2.027 7.693 9.897 1.00 91.00 96 PHE A N 1
ATOM 766 C CA . PHE A 1 96 ? 0.599 7.400 9.799 1.00 91.00 96 PHE A CA 1
ATOM 767 C C . PHE A 1 96 ? -0.251 8.655 10.012 1.00 91.00 96 PHE A C 1
ATOM 769 O O . PHE A 1 96 ? -1.172 8.914 9.238 1.00 91.00 96 PHE A O 1
ATOM 776 N N . THR A 1 97 ? 0.067 9.460 11.030 1.00 89.44 97 THR A N 1
ATOM 777 C CA . THR A 1 97 ? -0.680 10.695 11.302 1.00 89.44 97 THR A CA 1
ATOM 778 C C . THR A 1 97 ? -0.531 11.689 10.152 1.00 89.44 97 THR A C 1
ATOM 780 O O . THR A 1 97 ? -1.522 12.278 9.723 1.00 89.44 97 THR A O 1
ATOM 783 N N . ALA A 1 98 ? 0.681 11.850 9.613 1.00 90.19 98 ALA A N 1
ATOM 784 C CA . ALA A 1 98 ? 0.925 12.708 8.457 1.00 90.19 98 ALA A CA 1
ATOM 785 C C . ALA A 1 98 ? 0.144 12.229 7.221 1.00 90.19 98 ALA A C 1
ATOM 787 O O . ALA A 1 98 ? -0.498 13.034 6.545 1.00 90.19 98 ALA A O 1
ATOM 788 N N . TRP A 1 99 ? 0.137 10.917 6.966 1.00 91.50 99 TRP A N 1
ATOM 789 C CA . TRP A 1 99 ? -0.663 10.311 5.902 1.00 91.50 99 TRP A CA 1
ATOM 790 C C . TRP A 1 99 ? -2.157 10.601 6.081 1.00 91.50 99 TRP A C 1
ATOM 792 O O . TRP A 1 99 ? -2.795 11.102 5.158 1.00 91.50 99 TRP A O 1
ATOM 802 N N . LEU A 1 100 ? -2.699 10.371 7.278 1.00 91.19 100 LEU A N 1
ATOM 803 C CA . LEU A 1 100 ? -4.106 10.610 7.597 1.00 91.19 100 LEU A CA 1
ATOM 804 C C . LEU A 1 100 ? -4.498 12.090 7.438 1.00 91.19 100 LEU A C 1
ATOM 806 O O . LEU A 1 100 ? -5.597 12.408 6.981 1.00 91.19 100 LEU A O 1
ATOM 810 N N . GLN A 1 101 ? -3.610 13.012 7.817 1.00 89.88 101 GLN A N 1
ATOM 811 C CA . GLN A 1 101 ? -3.832 14.450 7.652 1.00 89.88 101 GLN A CA 1
ATOM 812 C C . GLN A 1 101 ? -3.871 14.867 6.180 1.00 89.88 101 GLN A C 1
ATOM 814 O O . GLN A 1 101 ? -4.645 15.765 5.847 1.00 89.88 101 GLN A O 1
ATOM 819 N N . GLY A 1 102 ? -3.091 14.196 5.329 1.00 90.38 102 GLY A N 1
ATOM 820 C CA . GLY A 1 102 ? -3.044 14.418 3.885 1.00 90.38 102 GLY A CA 1
ATOM 821 C C . GLY A 1 102 ? -4.198 13.801 3.090 1.00 90.38 102 GLY A C 1
ATOM 822 O O . GLY A 1 102 ? -4.331 14.111 1.908 1.00 90.38 102 GLY A O 1
ATOM 823 N N . LEU A 1 103 ? -5.038 12.954 3.699 1.00 89.94 103 LEU A N 1
ATOM 824 C CA . LEU A 1 103 ? -6.216 12.404 3.023 1.00 89.94 103 LEU A CA 1
ATOM 825 C C . LEU A 1 103 ? -7.265 13.493 2.766 1.00 89.94 103 LEU A C 1
ATOM 827 O O . LEU A 1 103 ? -7.641 14.237 3.679 1.00 89.94 103 LEU A O 1
ATOM 831 N N . GLY A 1 104 ? -7.778 13.537 1.534 1.00 89.75 104 GLY A N 1
ATOM 832 C CA . GLY A 1 104 ? -8.962 14.324 1.192 1.00 89.75 104 GLY A CA 1
ATOM 833 C C . GLY A 1 104 ? -10.240 13.726 1.791 1.00 89.75 104 GLY A C 1
ATOM 834 O O . GLY A 1 104 ? -10.257 12.570 2.212 1.00 89.75 104 GLY A O 1
ATOM 835 N N . ASP A 1 105 ? -11.334 14.492 1.794 1.00 88.88 105 ASP A N 1
ATOM 836 C CA . ASP A 1 105 ? -12.596 14.093 2.444 1.00 88.88 105 ASP A CA 1
ATOM 837 C C . ASP A 1 105 ? -13.155 12.764 1.920 1.00 88.88 105 ASP A C 1
ATOM 839 O O . ASP A 1 105 ? -13.688 11.963 2.689 1.00 88.88 105 ASP A O 1
ATOM 843 N N . LYS A 1 106 ? -13.003 12.513 0.614 1.00 88.62 106 LYS A N 1
ATOM 844 C CA . LYS A 1 106 ? -13.419 11.254 -0.010 1.00 88.62 106 LYS A CA 1
ATOM 845 C C . LYS A 1 106 ? -12.602 10.071 0.514 1.00 88.62 106 LYS A C 1
ATOM 847 O O . LYS A 1 106 ? -13.190 9.134 1.039 1.00 88.62 106 LYS A O 1
ATOM 852 N N . ASP A 1 107 ? -11.275 10.144 0.420 1.00 89.50 107 ASP A N 1
ATOM 853 C CA . ASP A 1 107 ? -10.381 9.059 0.849 1.00 89.50 107 ASP A CA 1
ATOM 854 C C . ASP A 1 107 ? -10.501 8.793 2.357 1.00 89.50 107 ASP A C 1
ATOM 856 O O . ASP A 1 107 ? -10.483 7.647 2.801 1.00 89.50 107 ASP A O 1
ATOM 860 N N . LEU A 1 108 ? -10.680 9.850 3.155 1.00 90.38 108 LEU A N 1
ATOM 861 C CA . LEU A 1 108 ? -10.956 9.732 4.584 1.00 90.38 108 LEU A CA 1
ATOM 862 C C . LEU A 1 108 ? -12.301 9.039 4.846 1.00 90.38 108 LEU A C 1
ATOM 864 O O . LEU A 1 108 ? -12.404 8.221 5.764 1.00 90.38 108 LEU A O 1
ATOM 868 N N . GLY A 1 109 ? -13.331 9.364 4.061 1.00 90.25 109 GLY A N 1
ATOM 869 C CA . GLY A 1 109 ? -14.641 8.721 4.122 1.00 90.25 109 GLY A CA 1
ATOM 870 C C . GLY A 1 109 ? -14.567 7.230 3.795 1.00 90.25 109 GLY A C 1
ATOM 871 O O . GLY A 1 109 ? -15.084 6.419 4.565 1.00 90.25 109 GLY A O 1
ATOM 872 N N . ASP A 1 110 ? -13.868 6.874 2.717 1.00 90.12 110 ASP A N 1
ATOM 873 C CA . ASP A 1 110 ? -13.651 5.489 2.289 1.00 90.12 110 ASP A CA 1
ATOM 874 C C . ASP A 1 110 ? -12.865 4.704 3.356 1.00 90.12 110 ASP A C 1
ATOM 876 O O . ASP A 1 110 ? -13.308 3.643 3.797 1.00 90.12 110 ASP A O 1
ATOM 880 N N . PHE A 1 111 ? -11.775 5.275 3.884 1.00 92.19 111 PHE A N 1
ATOM 881 C CA . PHE A 1 111 ? -10.997 4.669 4.971 1.00 92.19 111 PHE A CA 1
ATOM 882 C C . PHE A 1 111 ? -11.831 4.454 6.245 1.00 92.19 111 PHE A C 1
ATOM 884 O O . PHE A 1 111 ? -11.789 3.390 6.866 1.00 92.19 111 PHE A O 1
ATOM 891 N N . THR A 1 112 ? -12.642 5.445 6.629 1.00 92.00 112 THR A N 1
ATOM 892 C CA . THR A 1 112 ? -13.542 5.342 7.791 1.00 92.00 112 THR A CA 1
ATOM 893 C C . THR A 1 112 ? -14.606 4.264 7.572 1.00 92.00 112 THR A C 1
ATOM 895 O O . THR A 1 112 ? -14.964 3.547 8.508 1.00 92.00 112 THR A O 1
ATOM 898 N N . GLN A 1 113 ? -15.109 4.119 6.344 1.00 90.44 113 GLN A N 1
ATOM 899 C CA . GLN A 1 113 ? -16.073 3.082 5.992 1.00 90.44 113 GLN A CA 1
ATOM 900 C C . GLN A 1 113 ? -15.455 1.681 6.082 1.00 90.44 113 GLN A C 1
ATOM 902 O O . GLN A 1 113 ? -16.070 0.790 6.671 1.00 90.44 113 GLN A O 1
ATOM 907 N N . GLU A 1 114 ? -14.247 1.482 5.548 1.00 91.62 114 GLU A N 1
ATOM 908 C CA . GLU A 1 114 ? -13.511 0.217 5.667 1.00 91.62 114 GLU A CA 1
ATOM 909 C C . GLU A 1 114 ? -13.267 -0.152 7.130 1.00 91.62 114 GLU A C 1
ATOM 911 O O . GLU A 1 114 ? -13.534 -1.280 7.551 1.00 91.62 114 GLU A O 1
ATOM 916 N N . LEU A 1 115 ? -12.831 0.819 7.933 1.00 92.56 115 LEU A N 1
ATOM 917 C CA . LEU A 1 115 ? -12.642 0.628 9.363 1.00 92.56 115 LEU A CA 1
ATOM 918 C C . LEU A 1 115 ? -13.956 0.293 10.079 1.00 92.56 115 LEU A C 1
ATOM 920 O O . LEU A 1 115 ? -13.974 -0.573 10.954 1.00 92.56 115 LEU A O 1
ATOM 924 N N . GLY A 1 116 ? -15.059 0.944 9.709 1.00 91.12 116 GLY A N 1
ATOM 925 C CA . GLY A 1 116 ? -16.390 0.615 10.213 1.00 91.12 116 GLY A CA 1
ATOM 926 C C . GLY A 1 116 ? -16.760 -0.842 9.930 1.00 91.12 116 GLY A C 1
ATOM 927 O O . GLY A 1 116 ? -17.192 -1.550 10.840 1.00 91.12 116 GLY A O 1
ATOM 928 N N . GLY A 1 117 ? -16.506 -1.315 8.706 1.00 90.50 117 GLY A N 1
ATOM 929 C CA . GLY A 1 117 ? -16.685 -2.718 8.324 1.00 90.50 117 GLY A CA 1
ATOM 930 C C . GLY A 1 117 ? -15.807 -3.673 9.141 1.00 90.50 117 GLY A C 1
ATOM 931 O O . GLY A 1 117 ? -16.290 -4.701 9.620 1.00 90.50 117 GLY A O 1
ATOM 932 N N . PHE A 1 118 ? -14.543 -3.310 9.382 1.00 92.69 118 PHE A N 1
ATOM 933 C CA . PHE A 1 118 ? -13.662 -4.068 10.270 1.00 92.69 118 PHE A CA 1
ATOM 934 C C . PHE A 1 118 ? -14.227 -4.155 11.694 1.00 92.69 118 PHE A C 1
ATOM 936 O O . PHE A 1 118 ? -14.381 -5.262 12.207 1.00 92.69 118 PHE A O 1
ATOM 943 N N . CYS A 1 119 ? -14.599 -3.032 12.313 1.00 91.44 119 CYS A N 1
ATOM 944 C CA . CYS A 1 119 ? -15.153 -3.002 13.672 1.00 91.44 119 CYS A CA 1
ATOM 945 C C . CYS A 1 119 ? -16.384 -3.913 13.793 1.00 91.44 119 CYS A C 1
ATOM 947 O O . CYS A 1 119 ? -16.469 -4.749 14.698 1.00 91.44 119 CYS A O 1
ATOM 949 N N . GLN A 1 120 ? -17.293 -3.828 12.819 1.00 89.38 120 GLN A N 1
ATOM 950 C CA . GLN A 1 120 ? -18.493 -4.661 12.770 1.00 89.38 120 GLN A CA 1
ATOM 951 C C . GLN A 1 120 ? -18.163 -6.148 12.645 1.00 89.38 120 GLN A C 1
ATOM 953 O O . GLN A 1 120 ? -18.761 -6.962 13.349 1.00 89.38 120 GLN A O 1
ATOM 958 N N . SER A 1 121 ? -17.173 -6.511 11.820 1.00 89.19 121 SER A N 1
ATOM 959 C CA . SER A 1 121 ? -16.705 -7.901 11.703 1.00 89.19 121 SER A CA 1
ATOM 960 C C . SER A 1 121 ? -16.173 -8.463 13.028 1.00 89.19 121 SER A C 1
ATOM 962 O O . SER A 1 121 ? -16.225 -9.671 13.256 1.00 89.19 121 SER A O 1
ATOM 964 N N . GLN A 1 122 ? -15.696 -7.586 13.917 1.00 91.44 122 GLN A N 1
ATOM 965 C CA . GLN A 1 122 ? -15.231 -7.927 15.261 1.00 91.44 122 GLN A CA 1
ATOM 966 C C . GLN A 1 122 ? -16.338 -7.838 16.329 1.00 91.44 122 GLN A C 1
ATOM 968 O O . GLN A 1 122 ? -16.102 -8.175 17.490 1.00 91.44 122 GLN A O 1
ATOM 973 N N . GLY A 1 123 ? -17.554 -7.428 15.956 1.00 87.94 123 GLY A N 1
ATOM 974 C CA . GLY A 1 123 ? -18.713 -7.358 16.845 1.00 87.94 123 GLY A CA 1
ATOM 975 C C . GLY A 1 123 ? -18.820 -6.075 17.674 1.00 87.94 123 GLY A C 1
ATOM 976 O O . GLY A 1 123 ? -19.460 -6.101 18.726 1.00 87.94 123 GLY A O 1
ATOM 977 N N . PHE A 1 124 ? -18.214 -4.967 17.236 1.00 89.19 124 PHE A N 1
ATOM 978 C CA . PHE A 1 124 ? -18.374 -3.651 17.867 1.00 89.19 124 PHE A CA 1
ATOM 979 C C . PHE A 1 124 ? -18.573 -2.532 16.833 1.00 89.19 124 PHE A C 1
ATOM 981 O O . PHE A 1 124 ? -18.283 -2.693 15.652 1.00 89.19 124 PHE A O 1
ATOM 988 N N . ASP A 1 125 ? -19.103 -1.386 17.262 1.00 89.81 125 ASP A N 1
ATOM 989 C CA . ASP A 1 125 ? -19.348 -0.236 16.381 1.00 89.81 125 ASP A CA 1
ATOM 990 C C . ASP A 1 125 ? -18.188 0.765 16.480 1.00 89.81 125 ASP A C 1
ATOM 992 O O . ASP A 1 125 ? -17.724 1.071 17.577 1.00 89.81 125 ASP A O 1
ATOM 996 N N . LEU A 1 126 ? -17.738 1.319 15.352 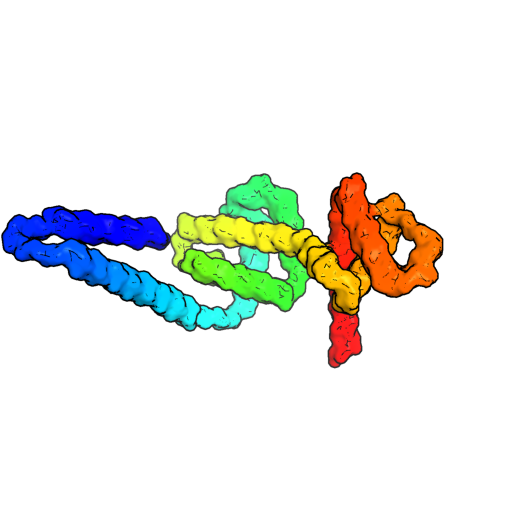1.00 90.12 126 LEU A N 1
ATOM 997 C CA . LEU A 1 126 ? -16.733 2.385 15.331 1.00 90.12 126 LEU A CA 1
ATOM 998 C C . LEU A 1 126 ? -17.181 3.617 16.141 1.00 90.12 126 LEU A C 1
ATOM 1000 O O . LEU A 1 126 ? -16.359 4.280 16.776 1.00 90.12 126 LEU A O 1
ATOM 1004 N N . ALA A 1 127 ? -18.489 3.894 16.188 1.00 89.19 127 ALA A N 1
ATOM 1005 C CA . ALA A 1 127 ? -19.064 4.969 16.992 1.00 89.19 127 ALA A CA 1
ATOM 1006 C C . ALA A 1 127 ? -18.705 4.853 18.485 1.00 89.19 127 ALA A C 1
ATOM 1008 O O . ALA A 1 127 ? -18.609 5.862 19.179 1.00 89.19 127 ALA A O 1
ATOM 1009 N N . TRP A 1 128 ? -18.430 3.643 18.984 1.00 88.25 128 TRP A N 1
ATOM 1010 C CA . TRP A 1 128 ? -18.049 3.407 20.378 1.00 88.25 128 TRP A CA 1
ATOM 1011 C C . TRP A 1 128 ? -16.707 4.035 20.771 1.00 88.25 128 TRP A C 1
ATOM 1013 O O . TRP A 1 128 ? -16.484 4.294 21.953 1.00 88.25 128 TRP A O 1
ATOM 1023 N N . LEU A 1 129 ? -15.815 4.298 19.811 1.00 84.50 129 LEU A N 1
ATOM 1024 C CA . LEU A 1 129 ? -14.558 5.007 20.074 1.00 84.50 129 LEU A CA 1
ATOM 1025 C C . LEU A 1 129 ? -14.797 6.482 20.390 1.00 84.50 129 LEU A C 1
ATOM 1027 O O . LEU A 1 129 ? -14.196 7.050 21.310 1.00 84.50 129 LEU A O 1
ATOM 1031 N N . VAL A 1 130 ? -15.683 7.095 19.606 1.00 83.38 130 VAL A N 1
ATOM 1032 C CA . VAL A 1 130 ? -15.956 8.530 19.664 1.00 83.38 130 VAL A CA 1
ATOM 1033 C C . VAL A 1 130 ? -17.008 8.865 20.716 1.00 83.38 130 VAL A C 1
ATOM 1035 O O . VAL A 1 130 ? -16.967 9.952 21.292 1.00 83.38 130 VAL A O 1
ATOM 1038 N N . ASP A 1 131 ? -17.920 7.942 21.011 1.00 80.69 131 ASP A N 1
ATOM 1039 C CA . ASP A 1 131 ? -18.986 8.135 21.986 1.00 80.69 131 ASP A CA 1
ATOM 1040 C C . ASP A 1 131 ? -18.546 7.701 23.396 1.00 80.69 131 ASP A C 1
ATOM 1042 O O . ASP A 1 131 ? -17.839 6.717 23.604 1.00 80.69 131 ASP A O 1
ATOM 1046 N N . ALA A 1 132 ? -18.968 8.450 24.416 1.00 69.94 132 ALA A N 1
ATOM 1047 C CA . ALA A 1 132 ? -18.590 8.211 25.814 1.00 69.94 132 ALA A CA 1
ATOM 1048 C C . ALA A 1 132 ? -19.368 7.060 26.490 1.00 69.94 132 ALA A C 1
ATOM 1050 O O . ALA A 1 132 ? -19.362 6.949 27.712 1.00 69.94 132 ALA A O 1
ATOM 1051 N N . GLN A 1 133 ? -20.065 6.220 25.720 1.00 77.31 133 GLN A N 1
ATOM 1052 C CA . GLN A 1 133 ? -21.014 5.234 26.256 1.00 77.31 133 GLN A CA 1
ATOM 1053 C C . GLN A 1 133 ? -20.383 3.883 26.624 1.00 77.31 133 GLN A C 1
ATOM 1055 O O . GLN A 1 133 ? -21.070 3.017 27.161 1.00 77.31 133 GLN A O 1
ATOM 1060 N N . VAL A 1 134 ? -19.087 3.689 26.362 1.00 82.94 134 VAL A N 1
ATOM 1061 C CA . VAL A 1 134 ? -18.399 2.419 26.627 1.00 82.94 134 VAL A CA 1
ATOM 1062 C C . VAL A 1 134 ? -17.609 2.479 27.940 1.00 82.94 134 VAL A C 1
ATOM 1064 O O . VAL A 1 134 ? -16.876 3.448 28.156 1.00 82.94 134 VAL A O 1
ATOM 1067 N N . PRO A 1 135 ? -17.707 1.451 28.813 1.00 88.44 135 PRO A N 1
ATOM 1068 C CA . PRO A 1 135 ? -16.889 1.349 30.021 1.00 88.44 135 PRO A CA 1
ATOM 1069 C C . PRO A 1 135 ? -15.393 1.487 29.721 1.00 88.44 135 PRO A C 1
ATOM 1071 O O . PRO A 1 135 ? -14.914 0.962 28.718 1.00 88.44 135 PRO A O 1
ATOM 1074 N N . GLY A 1 136 ? -14.642 2.150 30.605 1.00 85.81 136 GLY A N 1
ATOM 1075 C CA . GLY A 1 136 ? -13.256 2.559 30.332 1.00 85.81 136 GLY A CA 1
ATOM 1076 C C . GLY A 1 136 ? -12.307 1.427 29.917 1.00 85.81 136 GLY A C 1
ATOM 1077 O O . GLY A 1 136 ? -11.510 1.609 29.001 1.00 85.81 136 GLY A O 1
ATOM 1078 N N . GLU A 1 137 ? -12.414 0.248 30.533 1.00 87.75 137 GLU A N 1
ATOM 1079 C CA . GLU A 1 137 ? -11.574 -0.908 30.182 1.00 87.75 137 GLU A CA 1
ATOM 1080 C C . GLU A 1 137 ? -11.893 -1.453 28.782 1.00 87.75 137 GLU A C 1
ATOM 1082 O O . GLU A 1 137 ? -10.989 -1.662 27.974 1.00 87.75 137 GLU A O 1
ATOM 1087 N N . ILE A 1 138 ? -13.182 -1.606 28.462 1.00 87.38 138 ILE A N 1
ATOM 1088 C CA . ILE A 1 138 ? -13.629 -2.038 27.131 1.00 87.38 138 ILE A CA 1
ATOM 1089 C C . ILE A 1 138 ? -13.220 -0.996 26.093 1.00 87.38 138 ILE A C 1
ATOM 1091 O O . ILE A 1 138 ? -12.689 -1.351 25.045 1.00 87.38 138 ILE A O 1
ATOM 1095 N N . LYS A 1 139 ? -13.407 0.293 26.398 1.00 87.38 139 LYS A N 1
ATOM 1096 C CA . LYS A 1 139 ? -13.020 1.385 25.509 1.00 87.38 139 LYS A CA 1
ATOM 1097 C C . LYS A 1 139 ? -11.539 1.302 25.159 1.00 87.38 139 LYS A C 1
ATOM 1099 O O . LYS A 1 139 ? -11.209 1.337 23.982 1.00 87.38 139 LYS A O 1
ATOM 1104 N N . ARG A 1 140 ? -10.665 1.111 26.150 1.00 86.94 140 ARG A N 1
ATOM 1105 C CA . ARG A 1 140 ? -9.223 0.973 25.920 1.00 86.94 140 ARG A CA 1
ATOM 1106 C C . ARG A 1 140 ? -8.888 -0.207 24.999 1.00 86.94 140 ARG A C 1
ATOM 1108 O O . ARG A 1 140 ? -8.072 -0.046 24.100 1.00 86.94 140 ARG A O 1
ATOM 1115 N N . LEU A 1 141 ? -9.524 -1.366 25.184 1.00 89.25 141 LEU A N 1
ATOM 1116 C CA . LEU A 1 141 ? -9.312 -2.526 24.307 1.00 89.25 141 LEU A CA 1
ATOM 1117 C C . LEU A 1 141 ? -9.749 -2.247 22.862 1.00 89.25 141 LEU A C 1
ATOM 1119 O O . LEU A 1 141 ? -9.060 -2.640 21.919 1.00 89.25 141 LEU A O 1
ATOM 1123 N N . VAL A 1 142 ? -10.875 -1.551 22.679 1.00 90.06 142 VAL A N 1
ATOM 1124 C CA . VAL A 1 142 ? -11.354 -1.140 21.352 1.00 90.06 142 VAL A CA 1
ATOM 1125 C C . VAL A 1 142 ? -10.398 -0.114 20.731 1.00 90.06 142 VAL A C 1
ATOM 1127 O O . VAL A 1 142 ? -10.026 -0.272 19.572 1.00 90.06 142 VAL A O 1
ATOM 1130 N N . GLU A 1 143 ? -9.934 0.880 21.498 1.00 89.75 143 GLU A N 1
ATOM 1131 C CA . GLU A 1 143 ? -8.943 1.875 21.059 1.00 89.75 143 GLU A CA 1
ATOM 1132 C C . GLU A 1 143 ? -7.624 1.209 20.624 1.00 89.75 143 GLU A C 1
ATOM 1134 O O . GLU A 1 143 ? -7.108 1.520 19.550 1.00 89.75 143 GLU A O 1
ATOM 1139 N N . GLU A 1 144 ? -7.101 0.253 21.401 1.00 89.56 144 GLU A N 1
ATOM 1140 C CA . GLU A 1 144 ? -5.892 -0.511 21.056 1.00 89.56 144 GLU A CA 1
ATOM 1141 C C . GLU A 1 144 ? -6.096 -1.359 19.786 1.00 89.56 144 GLU A C 1
ATOM 1143 O O . GLU A 1 144 ? -5.252 -1.345 18.888 1.00 89.56 144 GLU A O 1
ATOM 1148 N N . THR A 1 145 ? -7.234 -2.052 19.673 1.00 91.12 145 THR A N 1
ATOM 1149 C CA . THR A 1 145 ? -7.558 -2.907 18.516 1.00 91.12 145 THR A CA 1
ATOM 1150 C C . THR A 1 145 ? -7.692 -2.091 17.233 1.00 91.12 145 THR A C 1
ATOM 1152 O O . THR A 1 145 ? -7.110 -2.434 16.203 1.00 91.12 145 THR A O 1
ATOM 1155 N N . VAL A 1 146 ? -8.440 -0.990 17.288 1.00 92.06 146 VAL A N 1
ATOM 1156 C CA . VAL A 1 146 ? -8.645 -0.108 16.135 1.00 92.06 146 VAL A CA 1
ATOM 1157 C C . VAL A 1 146 ? -7.354 0.610 15.772 1.00 92.06 146 VAL A C 1
ATOM 1159 O O . VAL A 1 146 ? -7.023 0.698 14.592 1.00 92.06 146 VAL A O 1
ATOM 1162 N N . GLY A 1 147 ? -6.581 1.052 16.763 1.00 90.62 147 GLY A N 1
ATOM 1163 C CA . GLY A 1 147 ? -5.269 1.644 16.542 1.00 90.62 147 GLY A CA 1
ATOM 1164 C C . GLY A 1 147 ? -4.320 0.705 15.789 1.00 90.62 147 GLY A C 1
ATOM 1165 O O . GLY A 1 147 ? -3.674 1.141 14.835 1.00 90.62 147 GLY A O 1
ATOM 1166 N N . LEU A 1 148 ? -4.274 -0.577 16.171 1.00 90.31 148 LEU A N 1
ATOM 1167 C CA . LEU A 1 148 ? -3.497 -1.613 15.476 1.00 90.31 148 LEU A CA 1
ATOM 1168 C C . LEU A 1 148 ? -3.971 -1.831 14.043 1.00 90.31 148 LEU A C 1
ATOM 1170 O O . LEU A 1 148 ? -3.150 -1.896 13.129 1.00 90.31 148 LEU A O 1
ATOM 1174 N N . TYR A 1 149 ? -5.286 -1.925 13.843 1.00 93.19 149 TYR A N 1
ATOM 1175 C CA . TYR A 1 149 ? -5.849 -2.071 12.507 1.00 93.19 149 TYR A CA 1
ATOM 1176 C C . TYR A 1 149 ? -5.492 -0.880 11.616 1.00 93.19 149 TYR A C 1
ATOM 1178 O O . TYR A 1 149 ? -5.076 -1.086 10.482 1.00 93.19 149 TYR A O 1
ATOM 1186 N N . CYS A 1 150 ? -5.583 0.351 12.124 1.00 92.81 150 CYS A N 1
ATOM 1187 C CA . CYS A 1 150 ? -5.242 1.549 11.357 1.00 92.81 150 CYS A CA 1
ATOM 1188 C C . CYS A 1 150 ? -3.783 1.533 10.887 1.00 92.81 150 CYS A C 1
ATOM 1190 O O . CYS A 1 150 ? -3.519 1.784 9.712 1.00 92.81 150 CYS A O 1
ATOM 1192 N N . LEU A 1 151 ? -2.845 1.166 11.769 1.00 91.31 151 LEU A N 1
ATOM 1193 C CA . LEU A 1 151 ? -1.435 1.011 11.400 1.00 91.31 151 LEU A CA 1
ATOM 1194 C C . LEU A 1 151 ? -1.244 -0.092 10.357 1.00 91.31 151 LEU A C 1
ATOM 1196 O O . LEU A 1 151 ? -0.517 0.106 9.385 1.00 91.31 151 LEU A O 1
ATOM 1200 N N . ALA A 1 152 ? -1.901 -1.240 10.529 1.00 91.69 152 ALA A N 1
ATOM 1201 C CA . ALA A 1 152 ? -1.818 -2.344 9.580 1.00 91.69 152 ALA A CA 1
ATOM 1202 C C . ALA A 1 152 ? -2.382 -1.958 8.202 1.00 91.69 152 ALA A C 1
ATOM 1204 O O . ALA A 1 152 ? -1.729 -2.197 7.186 1.00 91.69 152 ALA A O 1
ATOM 1205 N N . ALA A 1 153 ? -3.549 -1.313 8.168 1.00 92.06 153 ALA A N 1
ATOM 1206 C CA . ALA A 1 153 ? -4.185 -0.818 6.955 1.00 92.06 153 ALA A CA 1
ATOM 1207 C C . ALA A 1 153 ? -3.286 0.205 6.248 1.00 92.06 153 ALA A C 1
ATOM 1209 O O . ALA A 1 153 ? -2.977 0.045 5.067 1.00 92.06 153 ALA A O 1
ATOM 1210 N N . TRP A 1 154 ? -2.749 1.183 6.978 1.00 92.44 154 TRP A N 1
ATOM 1211 C CA . TRP A 1 154 ? -1.791 2.146 6.437 1.00 92.44 154 TRP A CA 1
ATOM 1212 C C . TRP A 1 154 ? -0.525 1.485 5.875 1.00 92.44 154 TRP A C 1
ATOM 1214 O O . TRP A 1 154 ? -0.150 1.739 4.729 1.00 92.44 154 TRP A O 1
ATOM 1224 N N . LYS A 1 155 ? 0.113 0.574 6.620 1.00 91.38 155 LYS A N 1
ATOM 1225 C CA . LYS A 1 155 ? 1.272 -0.180 6.113 1.00 91.38 155 LYS A CA 1
ATOM 1226 C C . LYS A 1 155 ? 0.912 -0.990 4.865 1.00 91.38 155 LYS A C 1
ATOM 1228 O O . LYS A 1 155 ? 1.728 -1.079 3.948 1.00 91.38 155 LYS A O 1
ATOM 1233 N N . SER A 1 156 ? -0.307 -1.529 4.793 1.00 89.31 156 SER A N 1
ATOM 1234 C CA . SER A 1 156 ? -0.795 -2.258 3.620 1.00 89.31 156 SER A CA 1
ATOM 1235 C C . SER A 1 156 ? -0.973 -1.359 2.391 1.00 89.31 156 SER A C 1
ATOM 1237 O O . SER A 1 156 ? -0.673 -1.800 1.283 1.00 89.31 156 SER A O 1
ATOM 1239 N N . HIS A 1 157 ? -1.323 -0.076 2.556 1.00 86.88 157 HIS A N 1
ATOM 1240 C CA . HIS A 1 157 ? -1.301 0.885 1.444 1.00 86.88 157 HIS A CA 1
ATOM 1241 C C . HIS A 1 157 ? 0.107 1.039 0.855 1.00 86.88 157 HIS A C 1
ATOM 1243 O O . HIS A 1 157 ? 0.253 1.173 -0.360 1.00 86.88 157 HIS A O 1
ATOM 1249 N N . GLY A 1 158 ? 1.150 0.920 1.682 1.00 85.81 158 GLY A N 1
ATOM 1250 C CA . GLY A 1 158 ? 2.542 0.859 1.229 1.00 85.81 158 GLY A CA 1
ATOM 1251 C C . GLY A 1 158 ? 2.864 -0.341 0.325 1.00 85.81 158 GLY A C 1
ATOM 1252 O O . GLY A 1 158 ? 3.890 -0.321 -0.357 1.00 85.81 158 GLY A O 1
ATOM 1253 N N . LEU A 1 159 ? 1.997 -1.360 0.280 1.00 89.38 159 LEU A N 1
ATOM 1254 C CA . LEU A 1 159 ? 2.104 -2.523 -0.609 1.00 89.38 159 LEU A CA 1
ATOM 1255 C C . LEU A 1 159 ? 1.393 -2.323 -1.954 1.00 89.38 159 LEU A C 1
ATOM 1257 O O . LEU A 1 159 ? 1.604 -3.123 -2.864 1.00 89.38 159 LEU A O 1
ATOM 1261 N N . SER A 1 160 ? 0.590 -1.266 -2.117 1.00 89.50 160 SER A N 1
ATOM 1262 C CA . SER A 1 160 ? -0.123 -0.979 -3.371 1.00 89.50 160 SER A CA 1
ATOM 1263 C C . SER A 1 160 ? 0.802 -0.939 -4.603 1.00 89.50 160 SER A C 1
ATOM 1265 O O . SER A 1 160 ? 0.493 -1.617 -5.583 1.00 89.50 160 SER A O 1
ATOM 1267 N N . PRO A 1 161 ? 1.995 -0.304 -4.561 1.00 92.69 161 PRO A N 1
ATOM 1268 C CA . PRO A 1 161 ? 2.936 -0.348 -5.684 1.00 92.69 161 PRO A CA 1
ATOM 1269 C C . PRO A 1 161 ? 3.334 -1.773 -6.085 1.00 92.69 161 PRO A C 1
ATOM 1271 O O . PRO A 1 161 ? 3.461 -2.085 -7.267 1.00 92.69 161 PRO A O 1
ATOM 1274 N N . TYR A 1 162 ? 3.480 -2.669 -5.106 1.00 93.81 162 TYR A N 1
ATOM 1275 C CA . TYR A 1 162 ? 3.777 -4.073 -5.369 1.00 93.81 162 TYR A CA 1
ATOM 1276 C C . TYR A 1 162 ? 2.581 -4.816 -5.974 1.00 93.81 162 TYR A C 1
ATOM 1278 O O . TYR A 1 162 ? 2.767 -5.660 -6.849 1.00 93.81 162 TYR A O 1
ATOM 1286 N N . ALA A 1 163 ? 1.354 -4.496 -5.555 1.00 92.12 163 ALA A N 1
ATOM 1287 C CA . ALA A 1 163 ? 0.148 -5.036 -6.177 1.00 92.12 163 ALA A CA 1
ATOM 1288 C C . ALA A 1 163 ? 0.049 -4.622 -7.656 1.00 92.12 163 ALA A C 1
ATOM 1290 O O . ALA A 1 163 ? -0.178 -5.484 -8.504 1.00 92.12 163 ALA A O 1
ATOM 1291 N N . THR A 1 164 ? 0.316 -3.351 -7.976 1.00 92.75 164 THR A N 1
ATOM 1292 C CA . THR A 1 164 ? 0.382 -2.849 -9.360 1.00 92.75 164 THR A CA 1
ATOM 1293 C C . THR A 1 164 ? 1.469 -3.558 -10.163 1.00 92.75 164 THR A C 1
ATOM 1295 O O . THR A 1 164 ? 1.210 -4.033 -11.267 1.00 92.75 164 THR A O 1
ATOM 1298 N N . TYR A 1 165 ? 2.666 -3.716 -9.590 1.00 95.88 165 TYR A N 1
ATOM 1299 C CA . TYR A 1 165 ? 3.749 -4.472 -10.218 1.00 95.88 165 TYR A CA 1
ATOM 1300 C C . TYR A 1 165 ? 3.363 -5.926 -10.497 1.00 95.88 165 TYR A C 1
ATOM 1302 O O . TYR A 1 165 ? 3.624 -6.444 -11.580 1.00 95.88 165 TYR A O 1
ATOM 1310 N N . ARG A 1 166 ? 2.707 -6.593 -9.542 1.00 95.25 166 ARG A N 1
ATOM 1311 C CA . ARG A 1 166 ? 2.254 -7.976 -9.703 1.00 95.25 166 ARG A CA 1
ATOM 1312 C C . ARG A 1 166 ? 1.176 -8.100 -10.780 1.00 95.25 166 ARG A C 1
ATOM 1314 O O . ARG A 1 166 ? 1.242 -9.046 -11.558 1.00 95.25 166 ARG A O 1
ATOM 1321 N N . ALA A 1 167 ? 0.220 -7.172 -10.819 1.00 93.94 167 ALA A N 1
ATOM 1322 C CA . ALA A 1 167 ? -0.839 -7.138 -11.827 1.00 93.94 167 ALA A CA 1
ATOM 1323 C C . ALA A 1 167 ? -0.259 -6.956 -13.236 1.00 93.94 167 ALA A C 1
ATOM 1325 O O . ALA A 1 167 ? -0.565 -7.736 -14.136 1.00 93.94 167 ALA A O 1
ATOM 1326 N N . TRP A 1 168 ? 0.672 -6.012 -13.396 1.00 95.44 168 TRP A N 1
ATOM 1327 C CA . TRP A 1 168 ? 1.421 -5.856 -14.640 1.00 95.44 168 TRP A CA 1
ATOM 1328 C C . TRP A 1 168 ? 2.198 -7.124 -15.008 1.00 95.44 168 TRP A C 1
ATOM 1330 O O . TRP A 1 168 ? 2.111 -7.597 -16.132 1.00 95.44 168 TRP A O 1
ATOM 1340 N N . ARG A 1 169 ? 2.920 -7.730 -14.061 1.00 94.56 169 ARG A N 1
ATOM 1341 C CA . ARG A 1 169 ? 3.719 -8.934 -14.331 1.00 94.56 169 ARG A CA 1
ATOM 1342 C C . ARG A 1 169 ? 2.868 -10.118 -14.800 1.00 94.56 169 ARG A C 1
ATOM 1344 O O . ARG A 1 169 ? 3.353 -10.935 -15.575 1.00 94.56 169 ARG A O 1
ATOM 1351 N N . SER A 1 170 ? 1.625 -10.233 -14.327 1.00 94.31 170 SER A N 1
ATOM 1352 C CA . SER A 1 170 ? 0.704 -11.273 -14.799 1.00 94.31 170 SER A CA 1
ATOM 1353 C C . SER A 1 170 ? 0.170 -11.035 -16.212 1.00 94.31 170 SER A C 1
ATOM 1355 O O . SER A 1 170 ? -0.211 -12.003 -16.863 1.00 94.31 170 SER A O 1
ATOM 1357 N N . ASP A 1 171 ? 0.152 -9.785 -16.677 1.00 93.75 171 ASP A N 1
ATOM 1358 C CA . ASP A 1 171 ? -0.324 -9.400 -18.009 1.00 93.75 171 ASP A CA 1
ATOM 1359 C C . ASP A 1 171 ? 0.446 -8.165 -18.536 1.00 93.75 171 ASP A C 1
ATOM 1361 O O . ASP A 1 171 ? -0.062 -7.038 -18.486 1.00 93.75 171 ASP A O 1
ATOM 1365 N N . PRO A 1 172 ? 1.700 -8.336 -19.009 1.00 91.06 172 PRO A N 1
ATOM 1366 C CA . PRO A 1 172 ? 2.559 -7.207 -19.381 1.00 91.06 172 PRO A CA 1
ATOM 1367 C C . PRO A 1 172 ? 2.077 -6.415 -20.600 1.00 91.06 172 PRO A C 1
ATOM 1369 O O . PRO A 1 172 ? 2.521 -5.284 -20.792 1.00 91.06 172 PRO A O 1
ATOM 1372 N N . GLY A 1 173 ? 1.192 -7.007 -21.409 1.00 89.94 173 GLY A N 1
ATOM 1373 C CA . GLY A 1 173 ? 0.598 -6.388 -22.594 1.00 89.94 173 GLY A CA 1
ATOM 1374 C C . GLY A 1 173 ? -0.661 -5.571 -22.301 1.00 89.94 173 GLY A C 1
ATOM 1375 O O . GLY A 1 173 ? -1.272 -5.052 -23.230 1.00 89.94 173 GLY A O 1
ATOM 1376 N N . ASN A 1 174 ? -1.075 -5.462 -21.035 1.00 93.12 174 ASN A N 1
ATOM 1377 C CA . ASN A 1 174 ? -2.260 -4.706 -20.660 1.00 93.12 174 ASN A CA 1
ATOM 1378 C C . ASN A 1 174 ? -2.013 -3.193 -20.709 1.00 93.12 174 ASN A C 1
ATOM 1380 O O . ASN A 1 174 ? -1.233 -2.656 -19.914 1.00 93.12 174 ASN A O 1
ATOM 1384 N N . ASP A 1 175 ? -2.764 -2.486 -21.553 1.00 90.50 175 ASP A N 1
ATOM 1385 C CA . ASP A 1 175 ? -2.669 -1.027 -21.693 1.00 90.50 175 ASP A CA 1
ATOM 1386 C C . ASP A 1 175 ? -2.881 -0.277 -20.367 1.00 90.50 175 ASP A C 1
ATOM 1388 O O . ASP A 1 175 ? -2.272 0.771 -20.143 1.00 90.50 175 ASP A O 1
ATOM 1392 N N . LYS A 1 176 ? -3.666 -0.835 -19.430 1.00 91.06 176 LYS A N 1
ATOM 1393 C CA . LYS A 1 176 ? -3.898 -0.232 -18.102 1.00 91.06 176 LYS A CA 1
ATOM 1394 C C . LYS A 1 176 ? -2.629 -0.107 -17.262 1.00 91.06 176 LYS A C 1
ATOM 1396 O O . LYS A 1 176 ? -2.581 0.693 -16.332 1.00 91.06 176 LYS A O 1
ATOM 1401 N N . HIS A 1 177 ? -1.614 -0.916 -17.550 1.00 92.44 177 HIS A N 1
ATOM 1402 C CA . HIS A 1 177 ? -0.368 -0.956 -16.791 1.00 92.44 177 HIS A CA 1
ATOM 1403 C C . HIS A 1 177 ? 0.824 -0.398 -17.571 1.00 92.44 177 HIS A C 1
ATOM 1405 O O . HIS A 1 177 ? 1.915 -0.280 -17.010 1.00 92.44 177 HIS A O 1
ATOM 1411 N N . LEU A 1 178 ? 0.621 -0.011 -18.833 1.00 90.88 178 LEU A N 1
ATOM 1412 C CA . LEU A 1 178 ? 1.693 0.415 -19.725 1.00 90.88 178 LEU A CA 1
ATOM 1413 C C . LEU A 1 178 ? 2.409 1.669 -19.207 1.00 90.88 178 LEU A C 1
ATOM 1415 O O . LEU A 1 178 ? 3.635 1.678 -19.122 1.00 90.88 178 LEU A O 1
ATOM 1419 N N . ALA A 1 179 ? 1.656 2.691 -18.788 1.00 91.94 179 ALA A N 1
ATOM 1420 C CA . ALA A 1 179 ? 2.229 3.934 -18.263 1.00 91.94 179 ALA A CA 1
ATOM 1421 C C . ALA A 1 179 ? 3.090 3.690 -17.010 1.00 91.94 179 ALA A C 1
ATOM 1423 O O . ALA A 1 179 ? 4.205 4.201 -16.901 1.00 91.94 179 ALA A O 1
ATOM 1424 N N . PHE A 1 180 ? 2.600 2.857 -16.088 1.00 95.69 180 PHE A N 1
ATOM 1425 C CA . PHE A 1 180 ? 3.345 2.448 -14.898 1.00 95.69 180 PHE A CA 1
ATOM 1426 C C . PHE A 1 180 ? 4.632 1.695 -15.269 1.00 95.69 180 PHE A C 1
ATOM 1428 O O . PHE A 1 180 ? 5.713 2.043 -14.787 1.00 95.69 180 PHE A O 1
ATOM 1435 N N . ALA A 1 181 ? 4.538 0.698 -16.152 1.00 95.75 181 ALA A N 1
ATOM 1436 C CA . ALA A 1 181 ? 5.673 -0.127 -16.551 1.00 95.75 181 ALA A CA 1
ATOM 1437 C C . ALA A 1 181 ? 6.754 0.688 -17.272 1.00 95.75 181 ALA A C 1
ATOM 1439 O O . ALA A 1 181 ? 7.938 0.551 -16.968 1.00 95.75 181 ALA A O 1
ATOM 1440 N N . GLN A 1 182 ? 6.364 1.587 -18.177 1.00 94.75 182 GLN A N 1
ATOM 1441 C CA . GLN A 1 182 ? 7.294 2.467 -18.886 1.00 94.75 182 GLN A CA 1
ATOM 1442 C C . GLN A 1 182 ? 8.064 3.381 -17.928 1.00 94.75 182 GLN A C 1
ATOM 1444 O O . GLN A 1 182 ? 9.276 3.531 -18.078 1.00 94.75 182 GLN A O 1
ATOM 1449 N N . ARG A 1 183 ? 7.396 3.950 -16.915 1.00 96.62 183 ARG A N 1
ATOM 1450 C CA . ARG A 1 183 ? 8.053 4.800 -15.907 1.00 96.62 183 ARG A CA 1
ATOM 1451 C C . ARG A 1 183 ? 8.969 4.025 -14.990 1.00 96.62 183 ARG A C 1
ATOM 1453 O O . ARG A 1 183 ? 10.074 4.478 -14.704 1.00 96.62 183 ARG A O 1
ATOM 1460 N N . LEU A 1 184 ? 8.529 2.858 -14.528 1.00 97.94 184 LEU A N 1
ATOM 1461 C CA . LEU A 1 184 ? 9.389 2.002 -13.726 1.00 97.94 184 LEU A CA 1
ATOM 1462 C C . LEU A 1 184 ? 10.634 1.617 -14.531 1.00 97.94 184 LEU A C 1
ATOM 1464 O O . LEU A 1 184 ? 11.749 1.766 -14.042 1.00 97.94 184 LEU A O 1
ATOM 1468 N N . TYR A 1 185 ? 10.466 1.209 -15.789 1.00 97.94 185 TYR A N 1
ATOM 1469 C CA . TYR A 1 185 ? 11.578 0.821 -16.648 1.00 97.94 185 TYR A CA 1
ATOM 1470 C C . TYR A 1 185 ? 12.544 1.981 -16.906 1.00 97.94 185 TYR A C 1
ATOM 1472 O O . TYR A 1 185 ? 13.750 1.825 -16.722 1.00 97.94 185 TYR A O 1
ATOM 1480 N N . SER A 1 186 ? 12.037 3.162 -17.270 1.00 97.56 186 SER A N 1
ATOM 1481 C CA . SER A 1 186 ? 12.878 4.336 -17.524 1.00 97.56 186 SER A CA 1
ATOM 1482 C C . SER A 1 186 ? 13.663 4.763 -16.282 1.00 97.56 186 SER A C 1
ATOM 1484 O O . SER A 1 186 ? 14.846 5.082 -16.387 1.00 97.56 186 SER A O 1
ATOM 1486 N N . ARG A 1 187 ? 13.052 4.684 -15.093 1.00 98.12 187 ARG A N 1
ATOM 1487 C CA . ARG A 1 187 ? 13.719 4.927 -13.806 1.00 98.12 187 ARG A CA 1
ATOM 1488 C C . ARG A 1 187 ? 14.811 3.907 -13.509 1.00 98.12 187 ARG A C 1
ATOM 1490 O O . ARG A 1 187 ? 15.881 4.289 -13.046 1.00 98.12 187 ARG A O 1
ATOM 1497 N N . LEU A 1 188 ? 14.572 2.628 -13.794 1.00 98.31 188 LEU A N 1
ATOM 1498 C CA . LEU A 1 188 ? 15.581 1.580 -13.622 1.00 98.31 188 LEU A CA 1
ATOM 1499 C C . LEU A 1 188 ? 16.775 1.781 -14.563 1.00 98.31 188 LEU A C 1
ATOM 1501 O O . LEU A 1 188 ? 17.915 1.593 -14.142 1.00 98.31 188 LEU A O 1
ATOM 1505 N N . VAL A 1 189 ? 16.531 2.222 -15.801 1.00 98.06 189 VAL A N 1
ATOM 1506 C CA . VAL A 1 189 ? 17.595 2.597 -16.745 1.00 98.06 189 VAL A CA 1
ATOM 1507 C C . VAL A 1 189 ? 18.364 3.819 -16.240 1.00 98.06 189 VAL A C 1
ATOM 1509 O O . VAL A 1 189 ? 19.592 3.795 -16.199 1.00 98.06 189 VAL A O 1
ATOM 1512 N N . ALA A 1 190 ? 17.665 4.864 -15.787 1.00 97.94 190 ALA A N 1
ATOM 1513 C CA . ALA A 1 190 ? 18.289 6.074 -15.246 1.00 97.94 190 ALA A CA 1
ATOM 1514 C C . ALA A 1 190 ? 19.133 5.804 -13.987 1.00 97.94 190 ALA A C 1
ATOM 1516 O O . ALA A 1 190 ? 20.169 6.434 -13.792 1.00 97.94 190 ALA A O 1
ATOM 1517 N N . ALA A 1 191 ? 18.720 4.844 -13.156 1.00 97.88 191 ALA A N 1
ATOM 1518 C CA . ALA A 1 191 ? 19.466 4.397 -11.982 1.00 97.88 191 ALA A CA 1
ATOM 1519 C C . ALA A 1 191 ? 20.629 3.438 -12.310 1.00 97.88 191 ALA A C 1
ATOM 1521 O O . ALA A 1 191 ? 21.333 3.008 -11.400 1.00 97.88 191 ALA A O 1
ATOM 1522 N N . GLY A 1 192 ? 20.828 3.070 -13.582 1.00 97.94 192 GLY A N 1
ATOM 1523 C CA . GLY A 1 192 ? 21.868 2.128 -14.004 1.00 97.94 192 GLY A CA 1
ATOM 1524 C C . GLY A 1 192 ? 21.611 0.674 -13.592 1.00 97.94 192 GLY A C 1
ATOM 1525 O O . GLY A 1 192 ? 22.533 -0.138 -13.627 1.00 97.94 192 GLY A O 1
ATOM 1526 N N . LEU A 1 193 ? 20.377 0.333 -13.203 1.00 97.69 193 LEU A N 1
ATOM 1527 C CA . LEU A 1 193 ? 19.975 -1.038 -12.861 1.00 97.69 193 LEU A CA 1
ATOM 1528 C C . LEU A 1 193 ? 19.589 -1.863 -14.096 1.00 97.69 193 LEU A C 1
ATOM 1530 O O . LEU A 1 193 ? 19.538 -3.088 -14.032 1.00 97.69 193 LEU A O 1
ATOM 1534 N N . VAL A 1 194 ? 19.307 -1.202 -15.221 1.00 98.25 194 VAL A N 1
ATOM 1535 C CA . VAL A 1 194 ? 18.996 -1.843 -16.501 1.00 98.25 194 VAL A CA 1
ATOM 1536 C C . VAL A 1 194 ? 19.746 -1.140 -17.627 1.00 98.25 194 VAL A C 1
ATOM 1538 O O . VAL A 1 194 ? 19.689 0.081 -17.746 1.00 98.25 194 VAL A O 1
ATOM 1541 N N . THR A 1 195 ? 20.380 -1.920 -18.503 1.00 97.62 195 THR A N 1
ATOM 1542 C CA . THR A 1 195 ? 21.014 -1.414 -19.727 1.00 97.62 195 THR A CA 1
ATOM 1543 C C . THR A 1 195 ? 20.273 -1.969 -20.944 1.00 97.62 195 THR A C 1
ATOM 1545 O O . THR A 1 195 ? 20.431 -3.157 -21.244 1.00 97.62 195 THR A O 1
ATOM 1548 N N . PRO A 1 196 ? 19.462 -1.156 -21.651 1.00 95.69 196 PRO A N 1
ATOM 1549 C CA . PRO A 1 196 ? 18.726 -1.622 -22.820 1.00 95.69 196 PRO A CA 1
ATOM 1550 C C . PRO A 1 196 ? 19.699 -1.977 -23.957 1.00 95.69 196 PRO A C 1
ATOM 1552 O O . PRO A 1 196 ? 20.561 -1.158 -24.288 1.00 95.69 196 PRO A O 1
ATOM 1555 N N . PRO A 1 197 ? 19.584 -3.159 -24.591 1.00 95.88 197 PRO A N 1
ATOM 1556 C CA . PRO A 1 197 ? 20.375 -3.470 -25.766 1.00 95.88 197 PRO A CA 1
ATOM 1557 C C . PRO A 1 197 ? 19.899 -2.607 -26.944 1.00 95.88 197 PRO A C 1
ATOM 1559 O O . PRO A 1 197 ? 18.695 -2.377 -27.086 1.00 95.88 197 PRO A O 1
ATOM 1562 N N . PRO A 1 198 ? 20.816 -2.142 -27.809 1.00 94.38 198 PRO A N 1
ATOM 1563 C CA . PRO A 1 198 ? 20.475 -1.249 -28.918 1.00 94.38 198 PRO A CA 1
ATOM 1564 C C . PRO A 1 198 ? 19.478 -1.881 -29.899 1.00 94.38 198 PRO A C 1
ATOM 1566 O O . PRO A 1 198 ? 18.596 -1.194 -30.413 1.00 94.38 198 PRO A O 1
ATOM 1569 N N . ASP A 1 199 ? 19.555 -3.199 -30.090 1.00 95.94 199 ASP A N 1
ATOM 1570 C CA . ASP A 1 199 ? 18.689 -3.940 -31.013 1.00 95.94 199 ASP A CA 1
ATOM 1571 C C . ASP A 1 199 ? 17.226 -4.009 -30.544 1.00 95.94 199 ASP A C 1
ATOM 1573 O O . ASP A 1 199 ? 16.325 -4.248 -31.349 1.00 95.94 199 ASP A O 1
ATOM 1577 N N . LEU A 1 200 ? 16.957 -3.737 -29.258 1.00 94.69 200 LEU A N 1
ATOM 1578 C CA . LEU A 1 200 ? 15.606 -3.785 -28.694 1.00 94.69 200 LEU A CA 1
ATOM 1579 C C . LEU A 1 200 ? 14.655 -2.786 -29.359 1.00 94.69 200 LEU A C 1
ATOM 1581 O O . LEU A 1 200 ? 13.451 -3.025 -29.415 1.00 94.69 200 LEU A O 1
ATOM 1585 N N . LEU A 1 201 ? 15.188 -1.678 -29.883 1.00 92.50 201 LEU A N 1
ATOM 1586 C CA . LEU A 1 201 ? 14.407 -0.660 -30.589 1.00 92.50 201 LEU A CA 1
ATOM 1587 C C . LEU A 1 201 ? 13.757 -1.206 -31.868 1.00 92.50 201 LEU A C 1
ATOM 1589 O O . LEU A 1 201 ? 12.695 -0.731 -32.265 1.00 92.50 201 LEU A O 1
ATOM 1593 N N . TYR A 1 202 ? 14.374 -2.214 -32.486 1.00 96.12 202 TYR A N 1
ATOM 1594 C CA . TYR A 1 202 ? 13.899 -2.838 -33.721 1.00 96.12 202 TYR A CA 1
ATOM 1595 C C . TYR A 1 202 ? 13.154 -4.157 -33.477 1.00 96.12 202 TYR A C 1
ATOM 1597 O O . TYR A 1 202 ? 12.560 -4.702 -34.406 1.00 96.12 202 TYR A O 1
ATOM 1605 N N . ALA A 1 203 ? 13.163 -4.669 -32.243 1.00 96.44 203 ALA A N 1
ATOM 1606 C CA . ALA A 1 203 ? 12.496 -5.916 -31.886 1.00 96.44 203 ALA A CA 1
ATOM 1607 C C . ALA A 1 203 ? 10.959 -5.779 -31.952 1.00 96.44 203 ALA A C 1
ATOM 1609 O O . ALA A 1 203 ? 10.436 -4.698 -31.669 1.00 96.44 203 ALA A O 1
ATOM 1610 N N . PRO A 1 204 ? 10.207 -6.849 -32.275 1.00 96.88 204 PRO A N 1
ATOM 1611 C CA . PRO A 1 204 ? 8.749 -6.884 -32.150 1.00 96.88 204 PRO A CA 1
ATOM 1612 C C . PRO A 1 204 ? 8.261 -6.495 -30.746 1.00 96.88 204 PRO A C 1
ATOM 1614 O O . PRO A 1 204 ? 8.931 -6.764 -29.751 1.00 96.88 204 PRO A O 1
ATOM 1617 N N . GLU A 1 205 ? 7.058 -5.920 -30.639 1.00 92.94 205 GLU A N 1
ATOM 1618 C CA . GLU A 1 205 ? 6.504 -5.454 -29.352 1.00 92.94 205 GLU A CA 1
ATOM 1619 C C . GLU A 1 205 ? 6.476 -6.552 -28.279 1.00 92.94 205 GLU A C 1
ATOM 1621 O O . GLU A 1 205 ? 6.859 -6.313 -27.138 1.00 92.94 205 GLU A O 1
ATOM 1626 N N . GLN A 1 206 ? 6.116 -7.781 -28.656 1.00 93.56 206 GLN A N 1
ATOM 1627 C CA . GLN A 1 206 ? 6.104 -8.917 -27.735 1.00 93.56 206 GLN A CA 1
ATOM 1628 C C . GLN A 1 206 ? 7.500 -9.226 -27.163 1.00 93.56 206 GLN A C 1
ATOM 1630 O O . GLN A 1 206 ? 7.635 -9.517 -25.974 1.00 93.56 206 GLN A O 1
ATOM 1635 N N . GLU A 1 207 ? 8.547 -9.132 -27.986 1.00 95.25 207 GLU A N 1
ATOM 1636 C CA . GLU A 1 207 ? 9.931 -9.326 -27.543 1.00 95.25 207 GLU A CA 1
ATOM 1637 C C . GLU A 1 207 ? 10.393 -8.178 -26.642 1.00 95.25 207 GLU A C 1
ATOM 1639 O O . GLU A 1 207 ? 11.048 -8.419 -25.625 1.00 95.25 207 GLU A O 1
ATOM 1644 N N . ARG A 1 208 ? 9.992 -6.937 -26.954 1.00 94.94 208 ARG A N 1
ATOM 1645 C CA . ARG A 1 208 ? 10.260 -5.770 -26.101 1.00 94.94 208 ARG A CA 1
ATOM 1646 C C . ARG A 1 208 ? 9.637 -5.926 -24.719 1.00 94.94 208 ARG A C 1
ATOM 1648 O O . ARG A 1 208 ? 10.329 -5.745 -23.720 1.00 94.94 208 ARG A O 1
ATOM 1655 N N . GLN A 1 209 ? 8.366 -6.311 -24.648 1.00 93.44 209 GLN A N 1
ATOM 1656 C CA . GLN A 1 209 ? 7.665 -6.532 -23.380 1.00 93.44 209 GLN A CA 1
ATOM 1657 C C . GLN A 1 209 ? 8.307 -7.659 -22.563 1.00 93.44 209 GLN A C 1
ATOM 1659 O O . GLN A 1 209 ? 8.546 -7.494 -21.365 1.00 93.44 209 GLN A O 1
ATOM 1664 N N . ALA A 1 210 ? 8.653 -8.777 -23.210 1.00 94.12 210 ALA A N 1
ATOM 1665 C CA . ALA A 1 210 ? 9.339 -9.890 -22.558 1.00 94.12 210 ALA A CA 1
ATOM 1666 C C . ALA A 1 210 ? 10.716 -9.478 -22.009 1.00 94.12 210 ALA A C 1
ATOM 1668 O O . ALA A 1 210 ? 11.078 -9.853 -20.889 1.00 94.12 210 ALA A O 1
ATOM 1669 N N . TYR A 1 211 ? 11.471 -8.673 -22.764 1.00 96.06 211 TYR A N 1
ATOM 1670 C CA . TYR A 1 211 ? 12.736 -8.113 -22.298 1.00 96.06 211 TYR A CA 1
ATOM 1671 C C . TYR A 1 211 ? 12.530 -7.210 -21.078 1.00 96.06 211 TYR A C 1
ATOM 1673 O O . TYR A 1 211 ? 13.215 -7.392 -20.073 1.00 96.06 211 TYR A O 1
ATOM 1681 N N . VAL A 1 212 ? 11.582 -6.268 -21.138 1.00 96.50 212 VAL A N 1
ATOM 1682 C CA . VAL A 1 212 ? 11.295 -5.329 -20.041 1.00 96.50 212 VAL A CA 1
ATOM 1683 C C . VAL A 1 212 ? 10.936 -6.087 -18.762 1.00 96.50 212 VAL A C 1
ATOM 1685 O O . VAL A 1 212 ? 11.509 -5.800 -17.712 1.00 96.50 212 VAL A O 1
ATOM 1688 N N . ALA A 1 213 ? 10.067 -7.099 -18.849 1.00 95.69 213 ALA A N 1
ATOM 1689 C CA . ALA A 1 213 ? 9.723 -7.967 -17.722 1.00 95.69 213 ALA A CA 1
ATOM 1690 C C . ALA A 1 213 ? 10.963 -8.619 -17.099 1.00 95.69 213 ALA A C 1
ATOM 1692 O O . ALA A 1 213 ? 11.212 -8.475 -15.900 1.00 95.69 213 ALA A O 1
ATOM 1693 N N . L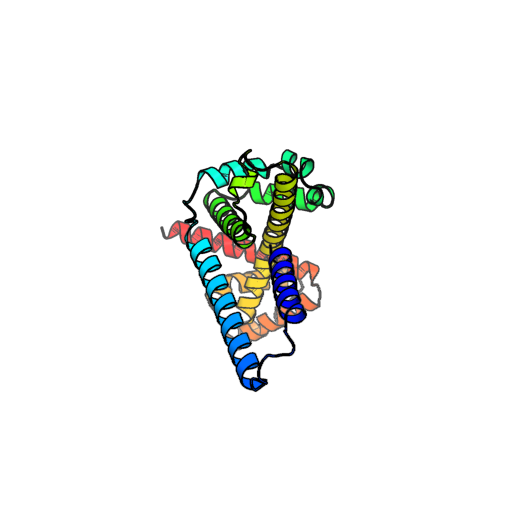YS A 1 214 ? 11.798 -9.260 -17.922 1.00 96.75 214 LYS A N 1
ATOM 1694 C CA . LYS A 1 214 ? 13.026 -9.916 -17.458 1.00 96.75 214 LYS A CA 1
ATOM 1695 C C . LYS A 1 214 ? 14.035 -8.927 -16.862 1.00 96.75 214 LYS A C 1
ATOM 1697 O O . LYS A 1 214 ? 14.690 -9.242 -15.871 1.00 96.75 214 LYS A O 1
ATOM 1702 N N . ALA A 1 215 ? 14.165 -7.740 -17.447 1.00 97.69 215 ALA A N 1
ATOM 1703 C CA . ALA A 1 215 ? 15.072 -6.701 -16.976 1.00 97.69 215 ALA A CA 1
ATOM 1704 C C . ALA A 1 215 ? 14.642 -6.138 -15.613 1.00 97.69 215 ALA A C 1
ATOM 1706 O O . ALA A 1 215 ? 15.483 -5.966 -14.733 1.00 97.69 215 ALA A O 1
ATOM 1707 N N . MET A 1 216 ? 13.340 -5.915 -15.401 1.00 97.69 216 MET A N 1
ATOM 1708 C CA . MET A 1 216 ? 12.818 -5.502 -14.094 1.00 97.69 216 MET A CA 1
ATOM 1709 C C . MET A 1 216 ? 13.032 -6.572 -13.020 1.00 97.69 216 MET A C 1
ATOM 1711 O O . MET A 1 216 ? 13.416 -6.244 -11.899 1.00 97.69 216 MET A O 1
ATOM 1715 N N . GLU A 1 217 ? 12.828 -7.848 -13.357 1.00 96.81 217 GLU A N 1
ATOM 1716 C CA . GLU A 1 217 ? 13.107 -8.960 -12.443 1.00 96.81 217 GLU A CA 1
ATOM 1717 C C . GLU A 1 217 ? 14.590 -9.027 -12.057 1.00 96.81 217 GLU A C 1
ATOM 1719 O O . GLU A 1 217 ? 14.914 -9.188 -10.879 1.00 96.81 217 GLU A O 1
ATOM 1724 N N . ALA A 1 218 ? 15.491 -8.852 -13.028 1.00 97.62 218 ALA A N 1
ATOM 1725 C CA . ALA A 1 218 ? 16.929 -8.810 -12.781 1.00 97.62 218 ALA A CA 1
ATOM 1726 C C . ALA A 1 218 ? 17.325 -7.615 -11.899 1.00 97.62 218 ALA A C 1
ATOM 1728 O O . ALA A 1 218 ? 18.081 -7.789 -10.944 1.00 97.62 218 ALA A O 1
ATOM 1729 N N . ALA A 1 219 ? 16.765 -6.430 -12.153 1.00 98.19 219 ALA A N 1
ATOM 1730 C CA . ALA A 1 219 ? 17.010 -5.242 -11.340 1.00 98.19 219 ALA A CA 1
ATOM 1731 C C . ALA A 1 219 ? 16.542 -5.424 -9.886 1.00 98.19 219 ALA A C 1
ATOM 1733 O O . ALA A 1 219 ? 17.268 -5.076 -8.954 1.00 98.19 219 ALA A O 1
ATOM 1734 N N . ALA A 1 220 ? 15.364 -6.025 -9.681 1.00 97.25 220 ALA A N 1
ATOM 1735 C CA . ALA A 1 220 ? 14.852 -6.345 -8.349 1.00 97.25 220 ALA A CA 1
ATOM 1736 C C . ALA A 1 220 ? 15.745 -7.349 -7.599 1.00 97.25 220 ALA A C 1
ATOM 1738 O O . ALA A 1 220 ? 15.893 -7.247 -6.382 1.00 97.25 220 ALA A O 1
ATOM 1739 N N . ALA A 1 221 ? 16.340 -8.310 -8.315 1.00 97.62 221 ALA A N 1
ATOM 1740 C CA . ALA A 1 221 ? 17.281 -9.274 -7.749 1.00 97.62 221 ALA A CA 1
ATOM 1741 C C . ALA A 1 221 ? 18.659 -8.658 -7.441 1.00 97.62 221 ALA A C 1
ATOM 1743 O O . ALA A 1 221 ? 19.315 -9.087 -6.494 1.00 97.62 221 ALA A O 1
ATOM 1744 N N . GLN A 1 222 ? 19.092 -7.666 -8.224 1.00 97.81 222 GLN A N 1
ATOM 1745 C CA . GLN A 1 222 ? 20.379 -6.988 -8.064 1.00 97.81 222 GLN A CA 1
ATOM 1746 C C . GLN A 1 222 ? 20.384 -6.001 -6.888 1.00 97.81 222 GLN A C 1
ATOM 1748 O O . GLN A 1 222 ? 21.300 -6.036 -6.069 1.00 97.81 222 GLN A O 1
ATOM 1753 N N . ASP A 1 223 ? 19.384 -5.122 -6.802 1.00 97.94 223 ASP A N 1
ATOM 1754 C CA . ASP A 1 223 ? 19.255 -4.136 -5.724 1.00 97.94 223 ASP A CA 1
ATOM 1755 C C . ASP A 1 223 ? 17.782 -3.932 -5.354 1.00 97.94 223 ASP A C 1
ATOM 1757 O O . ASP A 1 223 ? 17.092 -3.032 -5.845 1.00 97.94 223 ASP A O 1
ATOM 1761 N N . LEU A 1 224 ? 17.300 -4.779 -4.439 1.00 96.38 224 LEU A N 1
ATOM 1762 C CA . LEU A 1 224 ? 15.911 -4.756 -3.987 1.00 96.38 224 LEU A CA 1
ATOM 1763 C C . LEU A 1 224 ? 15.525 -3.422 -3.335 1.00 96.38 224 LEU A C 1
ATOM 1765 O O . LEU A 1 224 ? 14.386 -2.976 -3.476 1.00 96.38 224 LEU A O 1
ATOM 1769 N N . ARG A 1 225 ? 16.447 -2.774 -2.611 1.00 96.38 225 ARG A N 1
ATOM 1770 C CA . ARG A 1 225 ? 16.145 -1.532 -1.889 1.00 96.38 225 ARG A CA 1
ATOM 1771 C C . ARG A 1 225 ? 15.896 -0.398 -2.875 1.00 96.38 225 ARG A C 1
ATOM 1773 O O . ARG A 1 225 ? 14.874 0.282 -2.765 1.00 96.38 225 ARG A O 1
ATOM 1780 N N . THR A 1 226 ? 16.799 -0.220 -3.835 1.00 97.38 226 THR A N 1
ATOM 1781 C CA . THR A 1 226 ? 16.656 0.803 -4.876 1.00 97.38 226 THR A CA 1
ATOM 1782 C C . THR A 1 226 ? 15.461 0.491 -5.770 1.00 97.38 226 THR A C 1
ATOM 1784 O O . THR A 1 226 ? 14.647 1.379 -6.019 1.00 97.38 226 THR A O 1
ATOM 1787 N N . PHE A 1 227 ? 15.264 -0.775 -6.156 1.00 97.75 227 PHE A N 1
ATOM 1788 C CA . PHE A 1 227 ? 14.095 -1.201 -6.926 1.00 97.75 227 PHE A CA 1
ATOM 1789 C C . PHE A 1 227 ? 12.775 -0.839 -6.232 1.00 97.75 227 PHE A C 1
ATOM 1791 O O . PHE A 1 227 ? 11.906 -0.232 -6.851 1.00 97.75 227 PHE A O 1
ATOM 1798 N N . VAL A 1 228 ? 12.620 -1.154 -4.938 1.00 95.69 228 VAL A N 1
ATOM 1799 C CA . VAL A 1 228 ? 11.398 -0.830 -4.181 1.00 95.69 228 VAL A CA 1
ATOM 1800 C C . VAL A 1 228 ? 11.180 0.680 -4.084 1.00 95.69 228 VAL A C 1
ATOM 1802 O O . VAL A 1 228 ? 10.034 1.124 -4.139 1.00 95.69 228 VAL A O 1
ATOM 1805 N N . SER A 1 229 ? 12.245 1.477 -3.960 1.00 95.81 229 SER A N 1
ATOM 1806 C CA . SER A 1 229 ? 12.129 2.940 -3.984 1.00 95.81 229 SER A CA 1
ATOM 1807 C C . SER A 1 229 ? 11.579 3.430 -5.326 1.00 95.81 229 SER A C 1
ATOM 1809 O O . SER A 1 229 ? 10.565 4.120 -5.358 1.00 95.81 229 SER A O 1
ATOM 1811 N N . LEU A 1 230 ? 12.183 3.000 -6.437 1.00 97.69 230 LEU A N 1
ATOM 1812 C CA . LEU A 1 230 ? 11.769 3.409 -7.785 1.00 97.69 230 LEU A CA 1
ATOM 1813 C C . LEU A 1 230 ? 10.370 2.896 -8.148 1.00 97.69 230 LEU A C 1
ATOM 1815 O O . LEU A 1 230 ? 9.622 3.577 -8.846 1.00 97.69 230 LEU A O 1
ATOM 1819 N N . LEU A 1 231 ? 9.999 1.720 -7.639 1.00 97.12 231 LEU A N 1
ATOM 1820 C CA . LEU A 1 231 ? 8.662 1.151 -7.762 1.00 97.12 231 LEU A CA 1
ATOM 1821 C C . LEU A 1 231 ? 7.601 2.042 -7.104 1.00 97.12 231 LEU A C 1
ATOM 1823 O O . LEU A 1 231 ? 6.547 2.279 -7.695 1.00 97.12 231 LEU A O 1
ATOM 1827 N N . LYS A 1 232 ? 7.871 2.529 -5.887 1.00 95.06 232 LYS A N 1
ATOM 1828 C CA . LYS A 1 232 ? 6.966 3.438 -5.170 1.00 95.06 232 LYS A CA 1
ATOM 1829 C C . LYS A 1 232 ? 6.785 4.746 -5.932 1.00 95.06 232 LYS A C 1
ATOM 1831 O O . LYS A 1 232 ? 5.645 5.168 -6.118 1.00 95.06 232 LYS A O 1
ATOM 1836 N N . ASP A 1 233 ? 7.877 5.327 -6.422 1.00 95.31 233 ASP A N 1
ATOM 1837 C CA . ASP A 1 233 ? 7.839 6.574 -7.189 1.00 95.31 233 ASP A CA 1
ATOM 1838 C C . ASP A 1 233 ? 7.030 6.407 -8.482 1.00 95.31 233 ASP A C 1
ATOM 1840 O O . ASP A 1 233 ? 6.108 7.177 -8.746 1.00 95.31 233 ASP A O 1
ATOM 1844 N N . ALA A 1 234 ? 7.309 5.352 -9.257 1.00 96.50 234 ALA A N 1
ATOM 1845 C CA . ALA A 1 234 ? 6.599 5.075 -10.505 1.00 96.50 234 ALA A CA 1
ATOM 1846 C C . ALA A 1 234 ? 5.090 4.864 -10.285 1.00 96.50 234 ALA A C 1
ATOM 1848 O O . ALA A 1 234 ? 4.274 5.349 -11.069 1.00 96.50 234 ALA A O 1
ATOM 1849 N N . ALA A 1 235 ? 4.705 4.168 -9.210 1.00 93.81 235 ALA A N 1
ATOM 1850 C CA . ALA A 1 235 ? 3.301 3.960 -8.863 1.00 93.81 235 ALA A CA 1
ATOM 1851 C C . ALA A 1 235 ? 2.598 5.261 -8.439 1.00 93.81 235 ALA A C 1
ATOM 1853 O O . ALA A 1 235 ? 1.454 5.494 -8.835 1.00 93.81 235 ALA A O 1
ATOM 1854 N N . ALA A 1 236 ? 3.270 6.112 -7.658 1.00 91.31 236 ALA A N 1
ATOM 1855 C CA . ALA A 1 236 ? 2.717 7.389 -7.212 1.00 91.31 236 ALA A CA 1
ATOM 1856 C C . ALA A 1 236 ? 2.447 8.331 -8.393 1.00 91.31 236 ALA A C 1
ATOM 1858 O O . ALA A 1 236 ? 1.364 8.910 -8.494 1.00 91.31 236 ALA A O 1
ATOM 1859 N N . GLU A 1 237 ? 3.393 8.437 -9.326 1.00 93.19 237 GLU A N 1
ATOM 1860 C CA . GLU A 1 237 ? 3.225 9.278 -10.508 1.00 93.19 237 GLU A CA 1
ATOM 1861 C C . GLU A 1 237 ? 2.142 8.727 -11.443 1.00 93.19 237 GLU A C 1
ATOM 1863 O O . GLU A 1 237 ? 1.383 9.506 -12.028 1.00 93.19 237 GLU A O 1
ATOM 1868 N N . ALA A 1 238 ? 2.062 7.401 -11.618 1.00 91.19 238 ALA A N 1
ATOM 1869 C CA . ALA A 1 238 ? 1.044 6.787 -12.471 1.00 91.19 238 ALA A CA 1
ATOM 1870 C C . ALA A 1 238 ? -0.365 7.134 -11.971 1.00 91.19 238 ALA A C 1
ATOM 1872 O O . ALA A 1 238 ? -1.208 7.573 -12.753 1.00 91.19 238 ALA A O 1
ATOM 1873 N N . LYS A 1 239 ? -0.576 7.053 -10.651 1.00 88.69 239 LYS A N 1
ATOM 1874 C CA . LYS A 1 239 ? -1.830 7.447 -9.997 1.00 88.69 239 LYS A CA 1
ATOM 1875 C C . LYS A 1 239 ? -2.127 8.944 -10.144 1.00 88.69 239 LYS A C 1
ATOM 1877 O O . LYS A 1 239 ? -3.283 9.324 -10.337 1.00 88.69 239 LYS A O 1
ATOM 1882 N N . ALA A 1 240 ? -1.109 9.801 -10.051 1.00 90.25 240 ALA A N 1
ATOM 1883 C CA . ALA A 1 240 ? -1.277 11.245 -10.210 1.00 90.25 240 ALA A CA 1
ATOM 1884 C C . ALA A 1 240 ? -1.758 11.616 -11.624 1.00 90.25 240 ALA A C 1
ATOM 1886 O O . ALA A 1 240 ? -2.671 12.427 -11.768 1.00 90.25 240 ALA A O 1
ATOM 1887 N N . GLU A 1 241 ? -1.202 10.984 -12.661 1.00 91.25 241 GLU A N 1
ATOM 1888 C CA . GLU A 1 241 ? -1.637 11.208 -14.046 1.00 91.25 241 GLU A CA 1
ATOM 1889 C C . GLU A 1 241 ? -3.037 10.660 -14.325 1.00 91.25 241 GLU A C 1
ATOM 1891 O O . GLU A 1 241 ? -3.819 11.335 -14.987 1.00 91.25 241 GLU A O 1
ATOM 1896 N N . GLU A 1 242 ? -3.391 9.490 -13.783 1.00 89.12 242 GLU A N 1
ATOM 1897 C CA . GLU A 1 242 ? -4.756 8.958 -13.880 1.00 89.12 242 GLU A CA 1
ATOM 1898 C C . GLU A 1 242 ? -5.769 9.926 -13.250 1.00 89.12 242 GLU A C 1
ATOM 1900 O O . GLU A 1 242 ? -6.794 10.244 -13.849 1.00 89.12 242 GLU A O 1
ATOM 1905 N N . THR A 1 243 ? -5.435 10.481 -12.081 1.00 89.25 243 THR A N 1
ATOM 1906 C CA . THR A 1 243 ? -6.276 11.469 -11.388 1.00 89.25 243 THR A CA 1
ATOM 1907 C C . THR A 1 243 ? -6.441 12.745 -12.218 1.00 89.25 243 THR A C 1
ATOM 1909 O O . THR A 1 243 ? -7.546 13.279 -12.324 1.00 89.25 243 THR A O 1
ATOM 1912 N N . LEU A 1 244 ? -5.360 13.225 -12.842 1.00 91.38 244 LEU A N 1
ATOM 1913 C CA . LEU A 1 244 ? -5.391 14.401 -13.711 1.00 91.38 244 LEU A CA 1
ATOM 1914 C C . LEU A 1 244 ? -6.204 14.149 -14.988 1.00 91.38 244 LEU A C 1
ATOM 1916 O O . LEU A 1 244 ? -6.992 15.004 -15.384 1.00 91.38 244 LEU A O 1
ATOM 1920 N N . ALA A 1 245 ? -6.047 12.981 -15.611 1.00 90.12 245 ALA A N 1
ATOM 1921 C CA . ALA A 1 245 ? -6.798 12.596 -16.802 1.00 90.12 245 ALA A CA 1
ATOM 1922 C C . ALA A 1 245 ? -8.302 12.493 -16.511 1.00 90.12 245 ALA A C 1
ATOM 1924 O O . ALA A 1 245 ? -9.113 12.985 -17.289 1.00 90.12 245 ALA A O 1
ATOM 1925 N N . MET A 1 246 ? -8.684 11.928 -15.362 1.00 88.94 246 MET A N 1
ATOM 1926 C CA . MET A 1 246 ? -10.087 11.890 -14.939 1.00 88.94 246 MET A CA 1
ATOM 1927 C C . MET A 1 246 ? -10.662 13.293 -14.711 1.00 88.94 246 MET A C 1
ATOM 1929 O O . MET A 1 246 ? -11.817 13.539 -15.054 1.00 88.94 246 MET A O 1
ATOM 1933 N N . ALA A 1 247 ? -9.864 14.216 -14.164 1.00 91.12 247 ALA A N 1
ATOM 1934 C CA . ALA A 1 247 ? -10.290 15.587 -13.898 1.00 91.12 247 ALA A CA 1
ATOM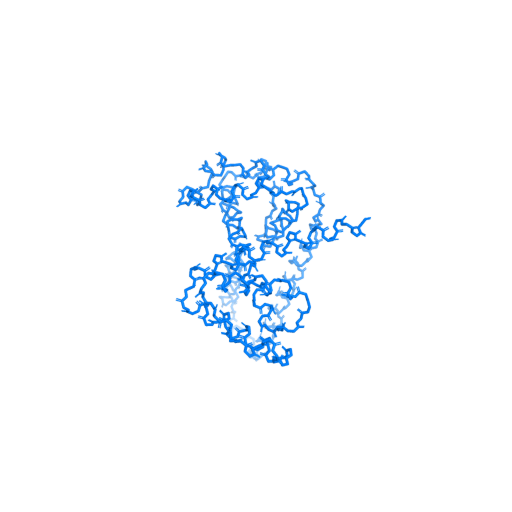 1935 C C . ALA A 1 247 ? -10.496 16.429 -15.170 1.00 91.12 247 ALA A C 1
ATOM 1937 O O . ALA A 1 247 ? -11.304 17.349 -15.146 1.00 91.12 247 ALA A O 1
ATOM 1938 N N . THR A 1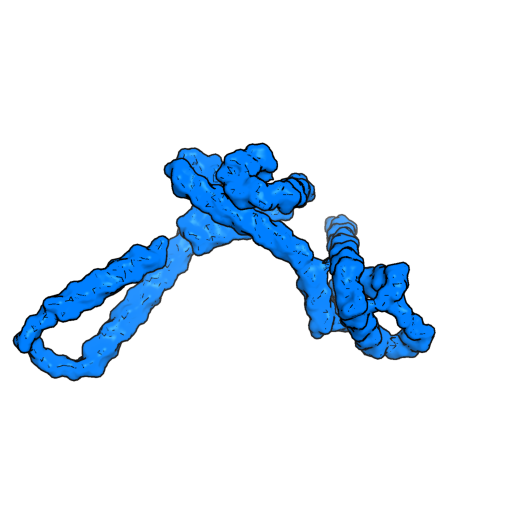 248 ? -9.794 16.140 -16.272 1.00 94.00 248 THR A N 1
ATOM 1939 C CA . THR A 1 248 ? -9.947 16.880 -17.541 1.00 94.00 248 THR A CA 1
ATOM 1940 C C . THR A 1 248 ? -11.073 16.352 -18.428 1.00 94.00 248 THR A C 1
ATOM 1942 O O . THR A 1 248 ? -11.514 17.058 -19.332 1.00 94.00 248 THR A O 1
ATOM 1945 N N . THR A 1 249 ? -11.542 15.126 -18.186 1.00 92.38 249 THR A N 1
ATOM 1946 C CA . THR A 1 249 ? -12.651 14.506 -18.934 1.00 92.38 249 THR A CA 1
ATOM 1947 C C . THR A 1 249 ? -14.041 14.742 -18.335 1.00 92.38 249 THR A C 1
ATOM 1949 O O . THR A 1 249 ? -15.027 14.334 -18.949 1.00 92.38 249 THR A O 1
ATOM 1952 N N . ALA A 1 250 ? -14.120 15.349 -17.148 1.00 74.56 250 ALA A N 1
ATOM 1953 C CA . ALA A 1 250 ? -15.361 15.646 -16.427 1.00 74.56 250 ALA A CA 1
ATOM 1954 C C . ALA A 1 250 ? -15.833 17.083 -16.685 1.00 74.56 250 ALA A C 1
ATOM 1956 O O . ALA A 1 250 ? -17.066 17.270 -16.794 1.00 74.56 250 ALA A O 1
#

pLDDT: mean 84.8, std 12.13, range [49.66, 98.31]

Radius of gyration: 27.63 Å; chains: 1; bounding box: 55×67×67 Å

Secondary structure (DSSP, 8-state):
-HHHHHHHHHHHHHHHHHT--TTS----HHHHHHHHHHHHHHHHHHHHHHHHHHHTT------HHHHHHHHHHT-HHHHHHH-HHHHH-HHHHHHHHHHHHH--HHHHHHHHHHHHHHHHHTT--THHHHSTTS-HHHHHHHHHHHHHHHHHHHHHHTTHHHHHHHHHHH-TT-HHHHHHHHHHHHHHHHTTS----GGGGTS-HHHHHHHHHHHHHHHHHH-HHHHHHHHHHHHHHHHHHHHHHHHH--

Sequence (250 aa):
MVIIIIAVLLVVTGIVLLWQPAWLPKFSRQQTANRMTQATSKVIE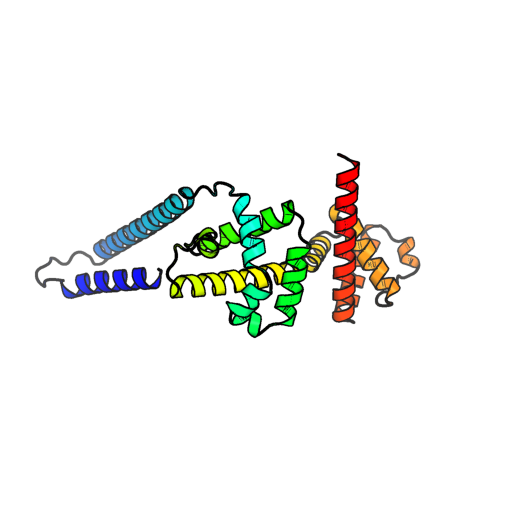TAKETVEKAGERFPLRRRPELAGRFKEWLSQAELERRTTVYKSLPADAAEFTAWLQGLGDKDLGDFTQELGGFCQSQGFDLAWLVDAQVPGEIKRLVEETVGLYCLAAWKSHGLSPYATYRAWRSDPGNDKHLAFAQRLYSRLVAAGLVTPPPDLLYAPEQERQAYVAKAMEAAAAQDLRTFVSLLKDAAAEAKAEETLAMATTA

Foldseek 3Di:
DVVVVVVVVVVVVVVVVVPDDPPDPCDPPVVVVVVVVVVVVVVVVVVVVVLVVVLVPPDPPLPLVLLVLVLVCLALVNLCVQEPVCVVPVPLSVVLNVVQVPDDSVRSSVVVVVLQVVQVVVPHGSVLQSDPPDDPVVNSVVSHVSSVVSSVVVVVVLCVLVVLVVVCLVPVPDPLNVQLLVQLLVQCVVVVLADDDPCLVVDPPVVVSVVSSVSLVSSCVVDVPSSSVSSSVSVVVSVVVVVVVVVVVD